Protein AF-A0A8U0SKV9-F1 (afdb_monomer_lite)

Foldseek 3Di:
DDDDDPPQDPLLVVQLVVVLVVVCCVVDPPVNVVPDDDPPPPVVCVVVNVVSVVQSVDPVNVPPDDPSVVSVVVCVVPPDDDQDPVNVPDPDDDDDDDPDDDDDDDPPDPPQLDFPPQDPLLVVLLVLLQVLLVVLVVVLVVLVVVCVVDPRPSVVLSVLSVQLNVLSVVLSVLSHGDDPCSLVSLVVSLVSNLVSLVVCVVVDDPVSSCSSNVSSVSSSVVSVPRDRDDDPPDDDD

Radius of gyration: 28.45 Å; chains: 1; bounding box: 63×34×80 Å

Sequence (237 aa):
MMLCTENYPNVLAFSFLDELQKEFITTYNMMKTNTAVRPYCFIEFDNFIQRTKQRYNNPRSLSTKINLSDMQMEIKLRPPYQISMCELGSANGVTSAFAIDYKGGGKISSAHQRLEPATLSGIVAFILSLLCGALNLIRGFHAIESLLQSDGEDFNYIVAFFLGTAACLYQCYLLVYYTGWRNVKSFLTFGLICLCNMYLYELRNLWQLFFHVTVGAFVTLQIWLRQAQSKAPDYDV

Secondary structure (DSSP, 8-state):
-----TTS-HHHHHHHHHHHHHHHHHHS-HHHHTT--STTTTGGGHHHHHHHHHHHT-GGGTTTT--HHHHHHHHHHSPPP---TTTS--SS---------------------PPPP--HHHHHHHHHHHHHHHHHHHHHHHHHHHHTTSSSTTHHHHHHHHHHHHHHHHHHHHHHS--TTHHHHHHHHHHHHHHHHHHTGGGS-HHHHHHHHHHHHHHHHHHHHS-----PPP---

InterPro domains:
  IPR010908 Longin domain [PF13774] (1-47)
  IPR010908 Longin domain [PS50859] (1-49)
  IPR010908 Longin domain [cd14824] (1-56)
  IPR011012 Longin-like domain superfamily [SSF64356] (1-57)
  IPR043546 Vesicle-trafficking protein Sec22a/c [PTHR46258] (1-208)
  IPR059071 Vesicle-trafficking protein SEC22a/c, C-terminal domain [PF25970] (112-224)

Structure (mmCIF, N/CA/C/O backbone):
data_AF-A0A8U0SKV9-F1
#
_entry.id   AF-A0A8U0SKV9-F1
#
loop_
_atom_site.group_PDB
_atom_site.id
_atom_site.type_symbol
_atom_site.label_atom_id
_atom_site.label_alt_id
_atom_site.label_comp_id
_atom_site.label_asym_id
_atom_site.label_entity_id
_atom_site.label_seq_id
_atom_site.pdbx_PDB_ins_code
_atom_site.Cartn_x
_atom_site.Cartn_y
_atom_site.Cartn_z
_atom_site.occupancy
_atom_site.B_iso_or_equiv
_atom_site.auth_seq_id
_atom_site.auth_comp_id
_atom_site.auth_asym_id
_atom_site.auth_atom_id
_atom_site.pdbx_PDB_model_num
ATOM 1 N N . MET A 1 1 ? -17.018 -2.044 22.158 1.00 84.94 1 MET A N 1
ATOM 2 C CA . MET A 1 1 ? -18.489 -2.184 22.214 1.00 84.94 1 MET A CA 1
ATOM 3 C C . MET A 1 1 ? -18.877 -2.515 23.646 1.00 84.94 1 MET A C 1
ATOM 5 O O . MET A 1 1 ? -18.101 -3.177 24.321 1.00 84.94 1 MET A O 1
ATOM 9 N N . MET A 1 2 ? -20.025 -2.031 24.113 1.00 87.31 2 MET A N 1
ATOM 10 C CA . MET A 1 2 ? -20.585 -2.332 25.434 1.00 87.31 2 MET A CA 1
ATOM 11 C C . MET A 1 2 ? -22.064 -2.672 25.260 1.00 87.31 2 MET A C 1
ATOM 13 O O . MET A 1 2 ? -22.730 -2.069 24.424 1.00 87.31 2 MET A O 1
ATOM 17 N N . LEU A 1 3 ? -22.558 -3.610 26.065 1.00 90.19 3 LEU A N 1
ATOM 18 C CA . LEU A 1 3 ? -23.977 -3.922 26.198 1.00 90.19 3 LEU A CA 1
ATOM 19 C C . LEU A 1 3 ? -24.401 -3.620 27.636 1.00 90.19 3 LEU A C 1
ATOM 21 O O . LEU A 1 3 ? -23.698 -3.980 28.583 1.00 90.19 3 LEU A O 1
ATOM 25 N N . CYS A 1 4 ? -25.524 -2.929 27.797 1.00 89.00 4 CYS A N 1
ATOM 26 C CA . CYS A 1 4 ? -26.068 -2.544 29.095 1.00 89.00 4 CYS A CA 1
ATOM 27 C C . CYS A 1 4 ? -27.601 -2.551 29.053 1.00 89.00 4 CYS A C 1
ATOM 29 O O . CYS A 1 4 ? -28.201 -2.616 27.983 1.00 89.00 4 CYS A O 1
ATOM 31 N N . THR A 1 5 ? -28.229 -2.534 30.227 1.00 89.06 5 THR A N 1
ATOM 32 C CA . THR A 1 5 ? -29.687 -2.418 30.356 1.00 89.06 5 THR A CA 1
ATOM 33 C C . THR A 1 5 ? -30.171 -1.081 29.807 1.00 89.06 5 THR A C 1
ATOM 35 O O . THR A 1 5 ? -29.478 -0.082 29.977 1.00 89.06 5 THR A O 1
ATOM 38 N N . GLU A 1 6 ? -31.391 -1.025 29.274 1.00 84.75 6 GLU A N 1
ATOM 39 C CA . GLU A 1 6 ? -31.976 0.199 28.692 1.00 84.75 6 GLU A CA 1
ATOM 40 C C . GLU A 1 6 ? -31.982 1.404 29.646 1.00 84.75 6 GLU A C 1
ATOM 42 O O . GLU A 1 6 ? -31.819 2.544 29.225 1.00 84.75 6 GLU A O 1
ATOM 47 N N . ASN A 1 7 ? -32.098 1.150 30.952 1.00 86.25 7 ASN A N 1
ATOM 48 C CA . ASN A 1 7 ? -32.117 2.192 31.981 1.00 86.25 7 ASN A CA 1
ATOM 49 C C . ASN A 1 7 ? -30.718 2.702 32.371 1.00 86.25 7 ASN A C 1
ATOM 51 O O . ASN A 1 7 ? -30.596 3.538 33.268 1.00 86.25 7 ASN A O 1
ATOM 55 N N . TYR A 1 8 ? -29.651 2.179 31.762 1.00 86.19 8 TYR A N 1
ATOM 56 C CA . TYR A 1 8 ? -28.296 2.620 32.062 1.00 86.19 8 TYR A CA 1
ATOM 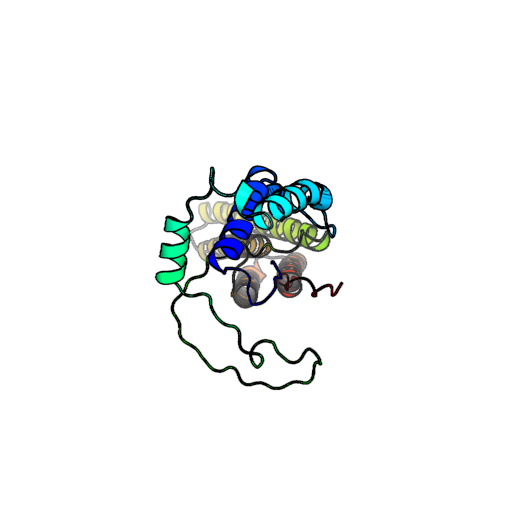57 C C . TYR A 1 8 ? -28.031 3.992 31.418 1.00 86.19 8 TYR A C 1
ATOM 59 O O . TYR A 1 8 ? -28.265 4.158 30.220 1.00 86.19 8 TYR A O 1
ATOM 67 N N . PRO A 1 9 ? -27.536 4.999 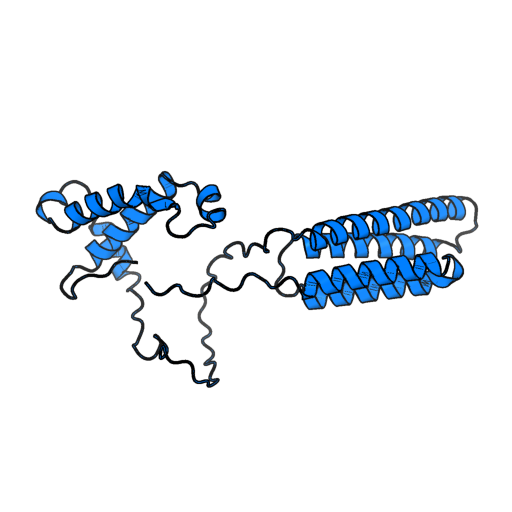32.162 1.00 86.25 9 PRO A N 1
ATOM 68 C CA . PRO A 1 9 ? -27.340 6.332 31.604 1.00 86.25 9 PRO A CA 1
ATOM 69 C C . PRO A 1 9 ? -26.341 6.339 30.438 1.00 86.25 9 PRO A C 1
ATOM 71 O O . PRO A 1 9 ? -25.172 5.996 30.616 1.00 86.25 9 PRO A O 1
ATOM 74 N N . ASN A 1 10 ? -26.767 6.828 29.269 1.00 84.38 10 ASN A N 1
ATOM 75 C CA . ASN A 1 10 ? -25.924 6.912 28.066 1.00 84.38 10 ASN A CA 1
ATOM 76 C C . ASN A 1 10 ? -24.588 7.623 28.324 1.00 84.38 10 ASN A C 1
ATOM 78 O O . ASN A 1 10 ? -23.545 7.169 27.865 1.00 84.38 10 ASN A O 1
ATOM 82 N N . VAL A 1 11 ? -24.600 8.706 29.110 1.00 84.62 11 VAL A N 1
ATOM 83 C CA . VAL A 1 11 ? -23.382 9.461 29.452 1.00 84.62 11 VAL A CA 1
ATOM 84 C C . VAL A 1 11 ? -22.361 8.576 30.173 1.00 84.62 11 VAL A C 1
ATOM 86 O O . VAL A 1 11 ? -21.170 8.657 29.889 1.00 84.62 11 VAL A O 1
ATOM 89 N N . LEU A 1 12 ? -22.816 7.681 31.055 1.00 86.25 12 LEU A N 1
ATOM 90 C CA . LEU A 1 12 ? -21.935 6.741 31.746 1.00 86.25 12 LEU A CA 1
ATOM 91 C C . LEU A 1 12 ? -21.414 5.652 30.807 1.00 86.25 12 LEU A C 1
ATOM 93 O O . LEU A 1 12 ? -20.256 5.265 30.928 1.00 86.25 12 LEU A O 1
ATOM 97 N N . ALA A 1 13 ? -22.226 5.194 29.850 1.00 88.88 13 ALA A N 1
ATOM 98 C CA . ALA A 1 13 ? -21.796 4.212 28.855 1.00 88.88 13 ALA A CA 1
ATOM 99 C C . ALA A 1 13 ? -20.688 4.771 27.953 1.00 88.88 13 ALA A C 1
ATOM 101 O O . ALA A 1 13 ? -19.658 4.125 27.762 1.00 88.88 13 ALA A O 1
ATOM 102 N N . PHE A 1 14 ? -20.859 5.994 27.445 1.00 88.00 14 PHE A N 1
ATOM 103 C CA . PHE A 1 14 ? -19.829 6.657 26.642 1.00 88.00 14 PHE A CA 1
ATOM 104 C C . PHE A 1 14 ? -18.585 6.988 27.468 1.00 88.00 14 PHE A C 1
ATOM 106 O O . PHE A 1 14 ? -17.479 6.732 27.004 1.00 88.00 14 PHE A O 1
ATOM 113 N N . SER A 1 15 ? -18.752 7.434 28.715 1.00 87.31 15 SER A N 1
ATOM 114 C CA . SER A 1 15 ? -17.643 7.660 29.653 1.00 87.31 15 SER A CA 1
ATOM 115 C C . SER A 1 15 ? -16.831 6.408 29.926 1.00 87.31 15 SER A C 1
ATOM 117 O O . SER A 1 15 ? -15.603 6.450 29.918 1.00 87.31 15 SER A O 1
ATOM 119 N N . PHE A 1 16 ? -17.506 5.280 30.124 1.00 90.00 16 PHE A N 1
ATOM 120 C CA . PHE A 1 16 ? -16.849 3.996 30.284 1.00 90.00 16 PHE A CA 1
ATOM 121 C C . PHE A 1 16 ? -16.024 3.635 29.043 1.00 90.00 16 PHE A C 1
ATOM 123 O O . PHE A 1 16 ? -14.859 3.259 29.163 1.00 90.00 16 PHE A O 1
ATOM 130 N N . LEU A 1 17 ? -16.611 3.764 27.849 1.00 91.94 17 LEU A N 1
ATOM 131 C CA . LEU A 1 17 ? -15.937 3.440 26.591 1.00 91.94 17 LEU A CA 1
ATOM 132 C C . LEU A 1 17 ? -14.748 4.365 26.298 1.00 91.94 17 LEU A C 1
ATOM 134 O O . LEU A 1 17 ? -13.725 3.881 25.818 1.00 91.94 17 LEU A O 1
ATOM 138 N N . ASP A 1 18 ? -14.865 5.656 26.601 1.00 89.25 18 ASP A N 1
ATOM 139 C CA . ASP A 1 18 ? -13.788 6.639 26.452 1.00 89.25 18 ASP A CA 1
ATOM 140 C C . ASP A 1 18 ? -12.610 6.329 27.391 1.00 89.25 18 ASP A C 1
ATOM 142 O O . ASP A 1 18 ? -11.459 6.295 26.953 1.00 89.25 18 ASP A O 1
ATOM 146 N N . GLU A 1 19 ? -12.882 5.998 28.658 1.00 90.81 19 GLU A N 1
ATOM 147 C CA . GLU A 1 19 ? -11.839 5.594 29.610 1.00 90.81 19 GLU A CA 1
ATOM 148 C C . GLU A 1 19 ? -11.141 4.299 29.168 1.00 90.81 19 GLU A C 1
ATOM 150 O O . GLU A 1 19 ? -9.910 4.222 29.188 1.00 90.81 19 GLU A O 1
ATOM 155 N N . LEU A 1 20 ? -11.903 3.301 28.697 1.00 92.62 20 LEU A N 1
ATOM 156 C CA . LEU A 1 20 ? -11.326 2.084 28.121 1.00 92.62 20 LEU A CA 1
ATOM 157 C C . LEU A 1 20 ? -10.460 2.381 26.896 1.00 92.62 20 LEU A C 1
ATOM 159 O O . LEU A 1 20 ? -9.375 1.819 26.773 1.00 92.62 20 LEU A O 1
ATOM 163 N N . GLN A 1 21 ? -10.925 3.237 25.985 1.00 91.00 21 GLN A N 1
ATOM 164 C CA . GLN A 1 21 ? -10.190 3.574 24.769 1.00 91.00 21 GLN A CA 1
ATOM 165 C C . GLN A 1 21 ? -8.864 4.263 25.098 1.00 91.00 21 GLN A C 1
ATOM 167 O O . GLN A 1 21 ? -7.827 3.870 24.559 1.00 91.00 21 GLN A O 1
ATOM 172 N N . LYS A 1 22 ? -8.891 5.266 25.981 1.00 90.38 22 LYS A N 1
ATOM 173 C CA . LYS A 1 22 ? -7.696 6.006 26.402 1.00 90.38 22 LYS A CA 1
ATOM 174 C C . LYS A 1 22 ? -6.664 5.071 27.016 1.00 90.38 22 LYS A C 1
ATOM 176 O O . LYS A 1 22 ? -5.531 5.037 26.542 1.00 90.38 22 LYS A O 1
ATOM 181 N N . GLU A 1 23 ? -7.066 4.251 27.986 1.00 91.69 23 GLU A N 1
ATOM 182 C CA . GLU A 1 23 ? -6.139 3.319 28.633 1.00 91.69 23 GLU A CA 1
ATOM 183 C C . GLU A 1 23 ? -5.611 2.266 27.656 1.00 91.69 23 GLU A C 1
ATOM 185 O O . GLU A 1 23 ? -4.429 1.921 27.689 1.00 91.69 23 GLU A O 1
ATOM 190 N N . PHE A 1 24 ? -6.459 1.772 26.751 1.00 92.69 24 PHE A N 1
ATOM 191 C CA . PHE A 1 24 ? -6.047 0.792 25.754 1.00 92.69 24 PHE A CA 1
ATOM 192 C C . PHE A 1 24 ? -4.972 1.360 24.822 1.00 92.69 24 PHE A C 1
ATOM 194 O O . PHE A 1 24 ? -3.972 0.691 24.578 1.00 92.69 24 PHE A O 1
ATOM 201 N N . ILE A 1 25 ? -5.137 2.596 24.338 1.00 90.00 25 ILE A N 1
ATOM 202 C CA . ILE A 1 25 ? -4.151 3.272 23.477 1.00 90.00 25 ILE A CA 1
ATOM 203 C C . ILE A 1 25 ? -2.859 3.576 24.249 1.00 90.00 25 ILE A C 1
ATOM 205 O O . ILE A 1 25 ? -1.765 3.430 23.702 1.00 90.00 25 ILE A O 1
ATOM 209 N N . THR A 1 26 ? -2.969 3.981 25.516 1.00 89.31 26 THR A N 1
ATOM 210 C CA . THR A 1 26 ? -1.808 4.249 26.375 1.00 89.31 26 THR A CA 1
ATOM 211 C C . THR A 1 26 ? -1.021 2.974 26.679 1.00 89.31 26 THR A C 1
ATOM 213 O O . THR A 1 26 ? 0.208 2.985 26.630 1.00 89.31 26 THR A O 1
ATOM 216 N N . THR A 1 27 ? -1.709 1.865 26.947 1.00 88.88 27 THR A N 1
ATOM 217 C CA . THR A 1 27 ? -1.087 0.572 27.274 1.00 88.88 27 THR A CA 1
ATOM 218 C C . THR A 1 27 ? -0.531 -0.119 26.028 1.00 88.88 27 THR A C 1
ATOM 220 O O . THR A 1 27 ? 0.581 -0.655 26.035 1.00 88.88 27 THR A O 1
ATOM 223 N N . TYR A 1 28 ? -1.288 -0.098 24.930 1.00 87.38 28 TYR A N 1
ATOM 224 C CA . TYR A 1 28 ? -0.945 -0.752 23.675 1.00 87.38 28 TYR A CA 1
ATOM 225 C C . TYR A 1 28 ? -0.725 0.297 22.586 1.00 87.38 28 TYR A C 1
ATOM 227 O O . TYR A 1 28 ? -1.661 0.837 22.002 1.00 87.38 28 TYR A O 1
ATOM 235 N N . ASN A 1 29 ? 0.548 0.553 22.274 1.00 80.44 29 ASN A N 1
ATOM 236 C CA . ASN A 1 29 ? 0.932 1.407 21.152 1.00 80.44 29 ASN A CA 1
ATOM 237 C C . ASN A 1 29 ? 0.238 0.939 19.858 1.00 80.44 29 ASN A C 1
ATOM 239 O O . ASN A 1 29 ? 0.236 -0.259 19.562 1.00 80.44 29 ASN A O 1
ATOM 243 N N . MET A 1 30 ? -0.256 1.885 19.052 1.00 76.31 30 MET A N 1
ATOM 244 C CA . MET A 1 30 ? -0.884 1.629 17.750 1.00 76.31 30 MET A CA 1
ATOM 245 C C . MET A 1 30 ? -0.100 0.659 16.855 1.00 76.31 30 MET A C 1
ATOM 247 O O . MET A 1 30 ? -0.706 -0.112 16.113 1.00 76.31 30 MET A O 1
ATOM 251 N N . MET A 1 31 ? 1.237 0.654 16.913 1.00 70.38 31 MET A N 1
ATOM 252 C CA . MET A 1 31 ? 2.036 -0.310 16.149 1.00 70.38 31 MET A CA 1
ATOM 253 C C . MET A 1 31 ? 1.775 -1.761 16.567 1.00 70.38 31 MET A C 1
ATOM 255 O O . MET A 1 31 ? 1.620 -2.606 15.691 1.00 70.38 31 MET A O 1
ATOM 259 N N . LYS A 1 32 ? 1.662 -2.050 17.872 1.00 75.81 32 LYS A N 1
ATOM 260 C CA . LYS A 1 32 ? 1.374 -3.404 18.374 1.00 75.81 32 LYS A CA 1
ATOM 261 C C . LYS A 1 32 ? -0.039 -3.848 18.000 1.00 75.81 32 LYS A C 1
ATOM 263 O O . LYS A 1 32 ? -0.231 -4.995 17.600 1.00 75.81 32 LYS A O 1
ATOM 268 N N . THR A 1 33 ? -1.006 -2.934 18.072 1.00 80.06 33 THR A N 1
ATOM 269 C CA . THR A 1 33 ? -2.403 -3.186 17.690 1.00 80.06 33 THR A CA 1
ATOM 270 C C . THR A 1 33 ? -2.526 -3.532 16.207 1.00 80.06 33 THR A C 1
ATOM 272 O O . THR A 1 33 ? -3.217 -4.480 15.853 1.00 80.06 33 THR A O 1
ATOM 275 N N . ASN A 1 34 ? -1.777 -2.839 15.343 1.00 78.88 34 ASN A N 1
ATOM 276 C CA . ASN A 1 34 ? -1.772 -3.060 13.891 1.00 78.88 34 ASN A CA 1
ATOM 277 C C . ASN A 1 34 ? -1.016 -4.322 13.434 1.00 78.88 34 ASN A C 1
ATOM 279 O O . ASN A 1 34 ? -1.040 -4.649 12.245 1.00 78.88 34 ASN A O 1
ATOM 283 N N . THR A 1 35 ? -0.301 -4.999 14.333 1.00 78.75 35 THR A N 1
ATOM 284 C CA . THR A 1 35 ? 0.432 -6.246 14.050 1.00 78.75 35 THR A CA 1
ATOM 285 C C . THR A 1 35 ? -0.196 -7.475 14.703 1.00 78.75 35 THR A C 1
ATOM 287 O O . THR A 1 35 ? 0.341 -8.571 14.566 1.00 78.75 35 THR A O 1
ATOM 290 N N . ALA A 1 36 ? -1.303 -7.320 15.433 1.00 79.00 36 ALA A N 1
ATOM 291 C CA . ALA A 1 36 ? -1.972 -8.432 16.094 1.00 79.00 36 ALA A CA 1
ATOM 292 C C . ALA A 1 36 ? -2.685 -9.328 15.068 1.00 79.00 36 ALA A C 1
ATOM 294 O O . ALA A 1 36 ? -3.551 -8.871 14.330 1.00 79.00 36 ALA A O 1
ATOM 295 N N . VAL A 1 37 ? -2.318 -10.611 15.040 1.00 81.06 37 VAL A N 1
ATOM 296 C CA . VAL A 1 37 ? -2.901 -11.620 14.130 1.00 81.06 37 VAL A CA 1
ATOM 297 C C . VAL A 1 37 ? -3.750 -12.646 14.891 1.00 81.06 37 VAL A C 1
ATOM 299 O O . VAL A 1 37 ? -4.633 -13.280 14.324 1.00 81.06 37 VAL A O 1
ATOM 302 N N . ARG A 1 38 ? -3.502 -12.814 16.196 1.00 83.88 38 ARG A N 1
ATOM 303 C CA . ARG A 1 38 ? -4.187 -13.804 17.034 1.00 83.88 38 ARG A CA 1
ATOM 304 C C . ARG A 1 38 ? -5.480 -13.226 17.636 1.00 83.88 38 ARG A C 1
ATOM 306 O O . ARG A 1 38 ? -5.436 -12.107 18.156 1.00 83.88 38 ARG A O 1
ATOM 313 N N . PRO A 1 39 ? -6.590 -13.989 17.674 1.00 86.12 39 PRO A N 1
ATOM 314 C CA . PRO A 1 39 ? -7.767 -13.624 18.463 1.00 86.12 39 PRO A CA 1
ATOM 315 C C . PRO A 1 39 ? -7.404 -13.372 19.933 1.00 86.12 39 PRO A C 1
ATOM 317 O O . PRO A 1 39 ? -6.590 -14.097 20.505 1.00 86.12 39 PRO A O 1
ATOM 320 N N . TYR A 1 40 ? -7.994 -12.336 20.536 1.00 87.56 40 TYR A N 1
ATOM 321 C CA . TYR A 1 40 ? -7.749 -11.930 21.930 1.00 87.56 40 TYR A CA 1
ATOM 322 C C . TYR A 1 40 ? -6.267 -11.705 22.283 1.00 87.56 40 TYR A C 1
ATOM 324 O O . TYR A 1 40 ? -5.836 -11.959 23.406 1.00 87.56 40 TYR A O 1
ATOM 332 N N . CYS A 1 41 ? -5.475 -11.171 21.344 1.00 88.81 41 CYS A N 1
ATOM 333 C CA . CYS A 1 41 ? -4.053 -10.860 21.559 1.00 88.81 41 CYS A CA 1
ATOM 334 C C . CYS A 1 41 ? -3.783 -9.933 22.768 1.00 88.81 41 CYS A C 1
ATOM 336 O O . CYS A 1 41 ? -2.660 -9.891 23.263 1.00 88.81 41 CYS A O 1
ATOM 338 N N . PHE A 1 42 ? -4.800 -9.203 23.239 1.00 91.88 42 PHE A N 1
ATOM 339 C CA . PHE A 1 42 ? -4.729 -8.241 24.345 1.00 91.88 42 PHE A CA 1
ATOM 340 C C . PHE A 1 42 ? -5.593 -8.657 25.545 1.00 91.88 42 PHE A C 1
ATOM 342 O O . PHE A 1 42 ? -6.140 -7.806 26.239 1.00 91.88 42 PHE A O 1
ATOM 349 N N . ILE A 1 43 ? -5.746 -9.963 25.786 1.00 91.19 43 ILE A N 1
ATOM 350 C CA . ILE A 1 43 ? -6.583 -10.493 26.876 1.00 91.19 43 ILE A CA 1
ATOM 351 C C . ILE A 1 43 ? -6.172 -9.989 28.268 1.00 91.19 43 ILE A C 1
ATOM 353 O O . ILE A 1 43 ? -7.009 -9.875 29.154 1.00 91.19 43 ILE A O 1
ATOM 357 N N . GLU A 1 44 ? -4.908 -9.610 28.462 1.00 90.69 44 GLU A N 1
ATOM 358 C CA . GLU A 1 44 ? -4.425 -9.036 29.726 1.00 90.69 44 GLU A CA 1
ATOM 359 C C . GLU A 1 44 ? -5.164 -7.745 30.117 1.00 90.69 44 GLU A C 1
ATOM 361 O O . GLU A 1 44 ? -5.327 -7.463 31.309 1.00 90.69 44 GLU A O 1
ATOM 366 N N . PHE A 1 45 ? -5.678 -7.007 29.124 1.00 94.81 45 PHE A N 1
ATOM 367 C CA . PHE A 1 45 ? -6.481 -5.803 29.327 1.00 94.81 45 PHE A CA 1
ATOM 368 C C . PHE A 1 45 ? -7.820 -6.078 30.023 1.00 94.81 45 PHE A C 1
ATOM 370 O O . PHE A 1 45 ? -8.420 -5.158 30.580 1.00 94.81 45 PHE A O 1
ATOM 377 N N . ASP A 1 46 ? -8.281 -7.331 30.054 1.00 93.25 46 ASP A N 1
ATOM 378 C CA . ASP A 1 46 ? -9.531 -7.712 30.715 1.00 93.25 46 ASP A CA 1
ATOM 379 C C . ASP A 1 46 ? -9.544 -7.320 32.202 1.00 93.25 46 ASP A C 1
ATOM 381 O O . ASP A 1 46 ? -10.553 -6.841 32.717 1.00 93.25 46 ASP A O 1
ATOM 385 N N . ASN A 1 47 ? -8.391 -7.371 32.879 1.00 93.62 47 ASN A N 1
ATOM 386 C CA . ASN A 1 47 ? -8.264 -6.901 34.262 1.00 93.62 47 ASN A CA 1
ATOM 387 C C . ASN A 1 47 ? -8.642 -5.421 34.417 1.00 93.62 47 ASN A C 1
ATOM 389 O O . ASN A 1 47 ? -9.289 -5.039 35.397 1.00 93.62 47 ASN A O 1
ATOM 393 N N . PHE A 1 48 ? -8.242 -4.578 33.461 1.00 93.88 48 PHE A N 1
ATOM 394 C CA . PHE A 1 48 ? -8.617 -3.168 33.456 1.00 93.88 48 PHE A CA 1
ATOM 395 C C . PHE A 1 48 ? -10.106 -3.007 33.151 1.00 93.88 48 PHE A C 1
ATOM 397 O O . PHE A 1 48 ? -10.798 -2.302 33.886 1.00 93.88 48 PHE A O 1
ATOM 404 N N . ILE A 1 49 ? -10.624 -3.723 32.144 1.00 94.00 49 ILE A N 1
ATOM 405 C CA . ILE A 1 49 ? -12.053 -3.710 31.795 1.00 94.00 49 ILE A CA 1
ATOM 406 C C . ILE A 1 49 ? -12.909 -4.044 33.018 1.00 94.00 49 ILE A C 1
ATOM 408 O O . ILE A 1 49 ? -13.848 -3.311 33.327 1.00 94.00 49 ILE A O 1
ATOM 412 N N . GLN A 1 50 ? -12.581 -5.112 33.746 1.00 93.19 50 GLN A N 1
ATOM 413 C CA . GLN A 1 50 ? -13.337 -5.544 34.920 1.00 93.19 50 GLN A CA 1
ATOM 414 C C . GLN A 1 50 ? -13.293 -4.514 36.057 1.00 93.19 50 GLN A C 1
ATOM 416 O O . GLN A 1 50 ? -14.338 -4.188 36.628 1.00 93.19 50 GLN A O 1
ATOM 421 N N . ARG A 1 51 ? -12.115 -3.955 36.365 1.00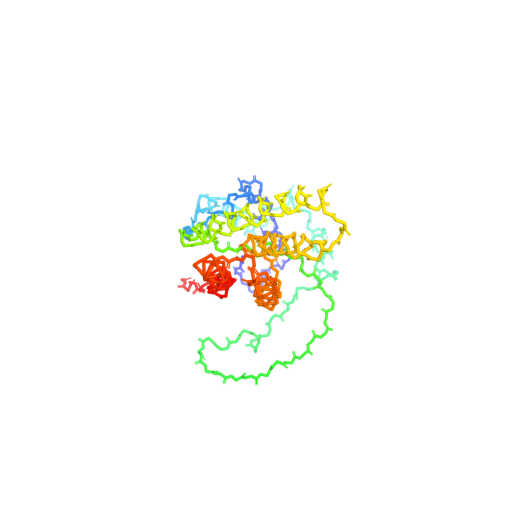 91.12 51 ARG A N 1
ATOM 422 C CA . ARG A 1 51 ? -11.961 -2.913 37.399 1.00 91.12 51 ARG A CA 1
ATOM 423 C C . ARG A 1 51 ? -12.748 -1.652 37.053 1.00 91.12 51 ARG A C 1
ATOM 425 O O . ARG A 1 51 ? -13.446 -1.102 37.905 1.00 91.12 51 ARG A O 1
ATOM 432 N N . THR A 1 52 ? -12.673 -1.214 35.801 1.00 91.31 52 THR A N 1
ATOM 433 C CA . THR A 1 52 ? -13.402 -0.041 35.317 1.00 91.31 52 THR A CA 1
ATOM 434 C C . THR A 1 52 ? -14.905 -0.323 35.311 1.00 91.31 52 THR A C 1
ATOM 436 O O . THR A 1 52 ? -15.674 0.471 35.843 1.00 91.31 52 THR A O 1
ATOM 439 N N . LYS A 1 53 ? -15.349 -1.506 34.871 1.00 91.31 53 LYS A N 1
ATOM 440 C CA . LYS A 1 53 ? -16.765 -1.915 34.912 1.00 91.31 53 LYS A CA 1
ATOM 441 C C . LYS A 1 53 ? -17.333 -1.874 36.332 1.00 91.31 53 LYS A C 1
ATOM 443 O O . LYS A 1 53 ? -18.417 -1.337 36.543 1.00 91.31 53 LYS A O 1
ATOM 448 N N . GLN A 1 54 ? -16.601 -2.394 37.320 1.00 89.44 54 GLN A N 1
ATOM 449 C CA . GLN A 1 54 ? -17.021 -2.343 38.726 1.00 89.44 54 GLN A CA 1
ATOM 450 C C . GLN A 1 54 ? -17.163 -0.909 39.239 1.00 89.44 54 GLN A C 1
ATOM 452 O O . GLN A 1 54 ? -18.089 -0.628 39.999 1.00 89.44 54 GLN A O 1
ATOM 457 N N . ARG A 1 55 ? -16.283 0.003 38.808 1.00 88.50 55 ARG A N 1
ATOM 458 C CA . ARG A 1 55 ? -16.399 1.426 39.132 1.00 88.50 55 ARG A CA 1
ATOM 459 C C . ARG A 1 55 ? -17.698 1.986 38.556 1.00 88.50 55 ARG A C 1
ATOM 461 O O . ARG A 1 55 ? -18.525 2.455 39.324 1.00 88.50 55 ARG A O 1
ATOM 468 N N . TYR A 1 56 ? -17.914 1.850 37.246 1.00 87.75 56 TYR A N 1
ATOM 469 C CA . TYR A 1 56 ? -19.071 2.394 36.512 1.00 87.75 56 TYR A CA 1
ATOM 470 C C . TYR A 1 56 ? -20.428 1.794 36.893 1.00 87.75 56 TYR A C 1
ATOM 472 O O . TYR A 1 56 ? -21.456 2.440 36.688 1.00 87.75 56 TYR A O 1
ATOM 480 N N . ASN A 1 57 ? -20.440 0.609 37.501 1.00 86.88 57 ASN A N 1
ATOM 481 C CA . ASN A 1 57 ? -21.644 0.015 38.080 1.00 86.88 57 ASN A CA 1
ATOM 482 C C . ASN A 1 57 ? -21.959 0.523 39.497 1.00 86.88 57 ASN A C 1
ATOM 484 O O . ASN A 1 57 ? -23.063 0.295 39.984 1.00 86.88 57 ASN A O 1
ATOM 488 N N . ASN A 1 58 ? -21.022 1.204 40.165 1.00 82.44 58 ASN A N 1
ATOM 489 C CA . ASN A 1 58 ? -21.170 1.696 41.533 1.00 82.44 58 ASN A CA 1
ATOM 490 C C . ASN A 1 58 ? -21.147 3.238 41.568 1.00 82.44 58 ASN A C 1
ATOM 492 O O . ASN A 1 58 ? -20.075 3.832 41.717 1.00 82.44 58 ASN A O 1
ATOM 496 N N . PRO A 1 59 ? -22.316 3.915 41.530 1.00 62.12 59 PRO A N 1
ATOM 497 C CA . PRO A 1 59 ? -22.410 5.379 41.459 1.00 62.12 59 PRO A CA 1
ATOM 498 C C . PRO A 1 59 ? -21.665 6.112 42.585 1.00 62.12 59 PRO A C 1
ATOM 500 O O . PRO A 1 59 ? -21.137 7.202 42.379 1.00 62.12 59 PRO A O 1
ATOM 503 N N . ARG A 1 60 ? -21.555 5.493 43.771 1.00 66.19 60 ARG A N 1
ATOM 504 C CA . ARG A 1 60 ? -20.820 6.052 44.921 1.00 66.19 60 ARG A CA 1
ATOM 505 C C . ARG A 1 60 ? -19.310 6.175 44.684 1.00 66.19 60 ARG A C 1
ATOM 507 O O . ARG A 1 60 ? -18.678 7.018 45.303 1.00 66.19 60 ARG A O 1
ATOM 514 N N . SER A 1 61 ? -18.737 5.368 43.790 1.00 61.09 61 SER A N 1
ATOM 515 C CA . SER A 1 61 ? -17.304 5.384 43.468 1.00 61.09 61 SER A CA 1
ATOM 516 C C . SER A 1 61 ? -16.946 6.355 42.334 1.00 61.09 61 SER A C 1
ATOM 518 O O . SER A 1 61 ? -15.760 6.571 42.085 1.00 61.09 61 SER A O 1
ATOM 520 N N . LEU A 1 62 ? -17.937 6.909 41.621 1.00 60.41 62 LEU A N 1
ATOM 521 C CA . LEU A 1 62 ? -17.724 7.747 40.431 1.00 60.41 62 LEU A CA 1
ATOM 522 C C . LEU A 1 62 ? -17.522 9.231 40.740 1.00 60.41 62 LEU A C 1
ATOM 524 O O . LEU A 1 62 ? -16.942 9.950 39.927 1.00 60.41 62 LEU A O 1
ATOM 528 N N . SER A 1 63 ? -17.987 9.682 41.907 1.00 54.28 63 SER A N 1
ATOM 529 C CA . SER A 1 63 ? -18.145 11.104 42.236 1.00 54.28 63 SER A CA 1
ATOM 530 C C . SER A 1 63 ? -16.841 11.914 42.280 1.00 54.28 63 SER A C 1
ATOM 532 O O . SER A 1 63 ? -16.900 13.130 42.428 1.00 54.28 63 SER A O 1
ATOM 534 N N . THR A 1 64 ? -15.670 11.281 42.183 1.00 53.69 64 THR A N 1
ATOM 535 C CA . THR A 1 64 ? -14.377 11.941 42.430 1.00 53.69 64 THR A CA 1
ATOM 536 C C . THR A 1 64 ? -13.517 12.128 41.173 1.00 53.69 64 THR A C 1
ATOM 538 O O . THR A 1 64 ? -12.487 12.788 41.268 1.00 53.69 64 THR A O 1
ATOM 541 N N . LYS A 1 65 ? -13.869 11.559 40.003 1.00 55.84 65 LYS A N 1
ATOM 542 C CA . LYS A 1 65 ? -12.930 11.528 38.853 1.00 55.84 65 LYS A CA 1
ATOM 543 C C . LYS A 1 65 ? -13.491 11.733 37.440 1.00 55.84 65 LYS A C 1
ATOM 545 O O . LYS A 1 65 ? -12.685 11.804 36.518 1.00 55.84 65 LYS A O 1
ATOM 550 N N . ILE A 1 66 ? -14.804 11.829 37.230 1.00 63.62 66 ILE A N 1
ATOM 551 C CA . ILE A 1 66 ? -15.362 11.883 35.865 1.00 63.62 66 ILE A CA 1
ATOM 552 C C . ILE A 1 66 ? -15.910 13.273 35.564 1.00 63.62 66 ILE A C 1
ATOM 554 O O . ILE A 1 66 ? -16.783 13.775 36.270 1.00 63.62 66 ILE A O 1
ATOM 558 N N . ASN A 1 67 ? -15.413 13.869 34.481 1.00 65.06 67 ASN A N 1
ATOM 559 C CA . ASN A 1 67 ? -15.885 15.141 33.941 1.00 65.06 67 ASN A CA 1
ATOM 560 C C . ASN A 1 67 ? -17.194 14.913 33.160 1.00 65.06 67 ASN A C 1
ATOM 562 O O . ASN A 1 67 ? -17.245 14.942 31.932 1.00 65.06 67 ASN A O 1
ATOM 566 N N . LEU A 1 68 ? -18.251 14.557 33.895 1.00 69.44 68 LEU A N 1
ATOM 567 C CA . LEU A 1 68 ? -19.536 14.122 33.338 1.00 69.44 68 LEU A CA 1
ATOM 568 C C . LEU A 1 68 ? -20.218 15.236 32.524 1.00 69.44 68 LEU A C 1
ATOM 570 O O . LEU A 1 68 ? -20.950 14.953 31.578 1.00 69.44 68 LEU A O 1
ATOM 574 N N . SER A 1 69 ? -19.937 16.495 32.869 1.00 68.88 69 SER A N 1
ATOM 575 C CA . SER A 1 69 ? -20.421 17.695 32.186 1.00 68.88 69 SER A CA 1
ATOM 576 C C . SER A 1 69 ? -19.962 17.780 30.734 1.00 68.88 69 SER A C 1
ATOM 578 O O . SER A 1 69 ? -20.778 18.075 29.861 1.00 68.88 69 SER A O 1
ATOM 580 N N . ASP A 1 70 ? -18.693 17.474 30.465 1.00 73.19 70 ASP A N 1
ATOM 581 C CA . ASP A 1 70 ? -18.117 17.592 29.122 1.00 73.19 70 ASP A CA 1
ATOM 582 C C . ASP A 1 70 ? -18.729 16.547 28.182 1.00 73.19 70 ASP A C 1
ATOM 584 O O . ASP A 1 70 ? -19.170 16.868 27.078 1.00 73.19 70 ASP A O 1
ATOM 588 N N . MET A 1 71 ? -18.870 15.307 28.657 1.00 76.31 71 MET A N 1
ATOM 589 C CA . MET A 1 71 ? -19.517 14.247 27.878 1.00 76.31 71 MET A CA 1
ATOM 590 C C . MET A 1 71 ? -21.013 14.460 27.695 1.00 76.31 71 MET A C 1
ATOM 592 O O . MET A 1 71 ? -21.556 14.170 26.630 1.00 76.31 71 MET A O 1
ATOM 596 N N . GLN A 1 72 ? -21.698 14.992 28.706 1.00 73.75 72 GLN A N 1
ATOM 597 C CA . GLN A 1 72 ? -23.100 15.362 28.564 1.00 73.75 72 GLN A CA 1
ATOM 598 C C . GLN A 1 72 ? -23.279 16.465 27.510 1.00 73.75 72 GLN A C 1
ATOM 600 O O . GLN A 1 72 ? -24.245 16.431 26.744 1.00 73.75 72 GLN A O 1
ATOM 605 N N . MET A 1 73 ? -22.348 17.420 27.439 1.00 74.69 73 MET A N 1
ATOM 606 C CA . MET A 1 73 ? -22.337 18.451 26.405 1.00 74.69 73 MET A CA 1
ATOM 607 C C . MET A 1 73 ? -22.078 17.851 25.020 1.00 74.69 73 MET A C 1
ATOM 609 O O . MET A 1 73 ? -22.812 18.164 24.085 1.00 74.69 73 MET A O 1
ATOM 613 N N . GLU A 1 74 ? -21.100 16.954 24.884 1.00 72.88 74 GLU A N 1
ATOM 614 C CA . GLU A 1 74 ? -20.780 16.303 23.610 1.00 72.88 74 GLU A CA 1
ATOM 615 C C . GLU A 1 74 ? -21.958 15.486 23.066 1.00 72.88 74 GLU A C 1
ATOM 617 O O . GLU A 1 74 ? -22.341 15.663 21.910 1.00 72.88 74 GLU A O 1
ATOM 622 N N . ILE A 1 75 ? -22.600 14.672 23.909 1.00 78.06 75 ILE A N 1
ATOM 623 C CA . ILE A 1 75 ? -23.781 13.877 23.532 1.00 78.06 75 ILE A CA 1
ATOM 624 C C . ILE A 1 75 ? -24.947 14.782 23.117 1.00 78.06 75 ILE A C 1
ATOM 626 O O . ILE A 1 75 ? -25.702 14.450 22.204 1.00 78.06 75 ILE A O 1
ATOM 630 N N . LYS A 1 76 ? -25.105 15.943 23.764 1.00 75.00 76 LYS A N 1
ATOM 631 C CA . LYS A 1 76 ? -26.144 16.913 23.398 1.00 75.00 76 LYS A CA 1
ATOM 632 C C . LYS A 1 76 ? -25.850 17.595 22.060 1.00 75.00 76 LYS A C 1
ATOM 634 O O . LYS A 1 76 ? -26.778 17.872 21.306 1.00 75.00 76 LYS A O 1
ATOM 639 N N . LEU A 1 77 ? -24.579 17.876 21.773 1.00 76.56 77 LEU A N 1
ATOM 640 C CA . LEU A 1 77 ? -24.139 18.476 20.510 1.00 76.56 77 LEU A CA 1
ATOM 641 C C . LEU A 1 77 ? -24.160 17.472 19.350 1.00 76.56 77 LEU A C 1
ATOM 643 O O . LEU A 1 77 ? -24.374 17.866 18.204 1.00 76.56 77 LEU A O 1
ATOM 647 N N . ARG A 1 78 ? -23.927 16.188 19.635 1.00 73.19 78 ARG A N 1
ATOM 648 C CA . ARG A 1 78 ? -23.906 15.091 18.664 1.00 73.19 78 ARG A CA 1
ATOM 649 C C . ARG A 1 78 ? -24.654 13.885 19.238 1.00 73.19 78 ARG A C 1
ATOM 651 O O . ARG A 1 78 ? -24.028 13.039 19.879 1.00 73.19 78 ARG A O 1
ATOM 658 N N . PRO A 1 79 ? -25.979 13.793 19.025 1.00 74.88 79 PRO A N 1
ATOM 659 C CA . PRO A 1 79 ? -26.745 12.664 19.526 1.00 74.88 79 PRO A CA 1
ATOM 660 C C . PRO A 1 79 ? -26.220 11.351 18.920 1.00 74.88 79 PRO A C 1
ATOM 662 O O . PRO A 1 79 ? -25.841 11.333 17.744 1.00 74.88 79 PRO A O 1
ATOM 665 N N . PRO A 1 80 ? -26.195 10.251 19.694 1.00 73.12 80 PRO A N 1
ATOM 666 C CA . PRO A 1 80 ? -25.783 8.950 19.190 1.00 73.12 80 PRO A CA 1
ATOM 667 C C . PRO A 1 80 ? -26.635 8.532 17.995 1.00 73.12 80 PRO A C 1
ATOM 669 O O . PRO A 1 80 ? -27.861 8.651 18.028 1.00 73.12 80 PRO A O 1
ATOM 672 N N . TYR A 1 81 ? -25.983 8.015 16.955 1.00 78.00 81 TYR A N 1
ATOM 673 C CA . TYR A 1 81 ? -26.683 7.439 15.814 1.00 78.00 81 TYR A CA 1
ATOM 674 C C . TYR A 1 81 ? -27.465 6.202 16.265 1.00 78.00 81 TYR A C 1
ATOM 676 O O . TYR A 1 81 ? -26.881 5.248 16.785 1.00 78.00 81 TYR A O 1
ATOM 684 N N . GLN A 1 82 ? -28.784 6.230 16.089 1.00 77.69 82 GLN A N 1
ATOM 685 C CA . GLN A 1 82 ? -29.646 5.091 16.372 1.00 77.69 82 GLN A CA 1
ATOM 686 C C . GLN A 1 82 ? -29.717 4.219 15.126 1.00 77.69 82 GLN A C 1
ATOM 688 O O . GLN A 1 82 ? -30.281 4.628 14.116 1.00 77.69 82 GLN A O 1
ATOM 693 N N . ILE A 1 83 ? -29.132 3.026 15.204 1.00 71.19 83 ILE A N 1
ATOM 694 C CA . ILE A 1 83 ? -29.202 2.049 14.119 1.00 71.19 83 ILE A CA 1
ATOM 695 C C . ILE A 1 83 ? -30.579 1.391 14.177 1.00 71.19 83 ILE A C 1
ATOM 697 O O . ILE A 1 83 ? -30.962 0.826 15.204 1.00 71.19 83 ILE A O 1
ATOM 701 N N . SER A 1 84 ? -31.334 1.477 13.086 1.00 72.88 84 SER A N 1
ATOM 702 C CA . SER A 1 84 ? -32.636 0.815 12.993 1.00 72.88 84 SER A CA 1
ATOM 703 C C . SER A 1 84 ? -32.473 -0.702 12.819 1.00 72.88 84 SER A C 1
ATOM 705 O O . SER A 1 84 ? -31.504 -1.171 12.224 1.00 72.88 84 SER A O 1
ATOM 707 N N . MET A 1 85 ? -33.452 -1.498 13.267 1.00 62.78 85 MET A N 1
ATOM 708 C CA . MET A 1 85 ? -33.464 -2.957 13.026 1.00 62.78 85 MET A CA 1
ATOM 709 C C . MET A 1 85 ? -33.430 -3.323 11.530 1.00 62.78 85 MET A C 1
ATOM 711 O O . MET A 1 85 ? -33.078 -4.442 11.185 1.00 62.78 85 MET A O 1
ATOM 715 N N . CYS A 1 86 ? -33.787 -2.393 10.638 1.00 59.50 86 CYS A N 1
ATOM 716 C CA . CYS A 1 86 ? -33.703 -2.589 9.192 1.00 59.50 86 CYS A CA 1
ATOM 717 C C . CYS A 1 86 ? -32.273 -2.392 8.643 1.00 59.50 86 CYS A C 1
ATOM 719 O O . CYS A 1 86 ? -31.950 -2.939 7.591 1.00 59.50 86 CYS A O 1
ATOM 721 N N . GLU A 1 87 ? -31.420 -1.629 9.338 1.00 58.84 87 GLU A N 1
ATOM 722 C CA . GLU A 1 87 ? -29.995 -1.445 9.007 1.00 58.84 87 GLU A CA 1
ATOM 723 C C . GLU A 1 87 ? -29.101 -2.542 9.585 1.00 58.84 87 GLU A C 1
ATOM 725 O O . GLU A 1 87 ? -28.065 -2.861 8.999 1.00 58.84 87 GLU A O 1
ATOM 730 N N . LEU A 1 88 ? -29.497 -3.141 10.713 1.00 59.72 88 LEU A N 1
ATOM 731 C CA . LEU A 1 88 ? -28.934 -4.405 11.188 1.00 59.72 88 LEU A CA 1
ATOM 732 C C . LEU A 1 88 ? -29.444 -5.519 10.261 1.00 59.72 88 LEU A C 1
ATOM 734 O O . LEU A 1 88 ? -30.411 -6.211 10.564 1.00 59.72 88 LEU A O 1
ATOM 738 N N . GLY A 1 89 ? -28.854 -5.613 9.068 1.00 48.03 89 GLY A N 1
ATOM 739 C CA . GLY A 1 89 ? -29.270 -6.545 8.025 1.00 48.03 89 GLY A CA 1
ATOM 740 C C . GLY A 1 89 ? -29.529 -7.954 8.564 1.00 48.03 89 GLY A C 1
ATOM 741 O O . GLY A 1 89 ? -28.808 -8.450 9.429 1.00 48.03 89 GLY A O 1
ATOM 742 N N . SER A 1 90 ? -30.585 -8.584 8.043 1.00 46.59 90 SER A N 1
ATOM 743 C CA . SER A 1 90 ? -30.962 -9.962 8.352 1.00 46.59 90 SER A CA 1
ATOM 744 C C . SER A 1 90 ? -29.732 -10.870 8.262 1.00 46.59 90 SER A C 1
ATOM 746 O O . SER A 1 90 ? -29.142 -11.008 7.192 1.00 46.59 90 SER A O 1
ATOM 748 N N . ALA A 1 91 ? -29.346 -11.487 9.379 1.00 48.31 91 ALA A N 1
ATOM 749 C CA . ALA A 1 91 ? -28.174 -12.360 9.491 1.00 48.31 91 ALA A CA 1
ATOM 750 C C . ALA A 1 91 ? -28.247 -13.636 8.622 1.00 48.31 91 ALA A C 1
ATOM 752 O O . ALA A 1 91 ? -27.337 -14.458 8.644 1.00 48.31 91 ALA A O 1
ATOM 753 N N . ASN A 1 92 ? -29.301 -13.806 7.821 1.00 46.50 92 ASN A N 1
ATOM 754 C CA . ASN A 1 92 ? -29.465 -14.935 6.921 1.00 46.50 92 ASN A CA 1
ATOM 755 C C . ASN A 1 92 ? -29.310 -14.459 5.480 1.00 46.50 92 ASN A C 1
ATOM 757 O O . ASN A 1 92 ? -30.215 -13.860 4.902 1.00 46.50 92 ASN A O 1
ATOM 761 N N . GLY A 1 93 ? -28.133 -14.727 4.915 1.00 47.50 93 GLY A N 1
ATOM 762 C CA . GLY A 1 93 ? -27.769 -14.362 3.554 1.00 47.50 93 GLY A CA 1
ATOM 763 C C . GLY A 1 93 ? -28.762 -14.872 2.513 1.00 47.50 93 GLY A C 1
ATOM 764 O O . GLY A 1 93 ? -28.681 -16.016 2.081 1.00 47.50 93 GLY A O 1
ATOM 765 N N . VAL A 1 94 ? -29.645 -13.984 2.058 1.00 34.22 94 VAL A N 1
ATOM 766 C CA . VAL A 1 94 ? -30.274 -14.029 0.737 1.00 34.22 94 VAL A CA 1
ATOM 767 C C . VAL A 1 94 ? -30.357 -12.591 0.215 1.00 34.22 94 VAL A C 1
ATOM 769 O O . VAL A 1 94 ? -30.827 -11.674 0.879 1.00 34.22 94 VAL A O 1
ATOM 772 N N . THR A 1 95 ? -29.806 -12.418 -0.979 1.00 42.84 95 THR A N 1
ATOM 773 C CA . THR A 1 95 ? -29.574 -11.199 -1.765 1.00 42.84 95 THR A CA 1
ATOM 774 C C . THR A 1 95 ? -30.763 -10.239 -1.903 1.00 42.84 95 THR A C 1
ATOM 776 O O . THR A 1 95 ? -31.865 -10.694 -2.185 1.00 42.84 95 THR A O 1
ATOM 779 N N . SER A 1 96 ? -30.507 -8.925 -1.953 1.00 32.28 96 SER A N 1
ATOM 780 C CA . SER A 1 96 ? -30.874 -8.101 -3.124 1.00 32.28 96 SER A CA 1
ATOM 781 C C . SER A 1 96 ? -30.288 -6.692 -3.036 1.00 32.28 96 SER A C 1
ATOM 783 O O . SER A 1 96 ? -30.317 -6.037 -1.998 1.00 32.28 96 SER A O 1
ATOM 785 N N . ALA A 1 97 ? -29.792 -6.233 -4.181 1.00 41.19 97 ALA A N 1
ATOM 786 C CA . ALA A 1 97 ? -29.430 -4.863 -4.474 1.00 41.19 97 ALA A CA 1
ATOM 787 C C . ALA A 1 97 ? -30.554 -3.884 -4.112 1.00 41.19 97 ALA A C 1
ATOM 789 O O . ALA A 1 97 ? -31.664 -4.047 -4.598 1.00 41.19 97 ALA A O 1
ATOM 790 N N . PHE A 1 98 ? -30.230 -2.861 -3.324 1.00 31.16 98 PHE A N 1
ATOM 791 C CA . PHE A 1 98 ? -30.736 -1.493 -3.456 1.00 31.16 98 PHE A CA 1
ATOM 792 C C . PHE A 1 98 ? -29.762 -0.588 -2.696 1.00 31.16 98 PHE A C 1
ATOM 794 O O . PHE A 1 98 ? -29.897 -0.333 -1.503 1.00 31.16 98 PHE A O 1
ATOM 801 N N . ALA A 1 99 ? -28.717 -0.148 -3.397 1.00 31.94 99 ALA A N 1
ATOM 802 C CA . ALA A 1 99 ? -27.905 0.966 -2.941 1.00 31.94 99 ALA A CA 1
ATOM 803 C C . ALA A 1 99 ? -28.779 2.223 -3.024 1.00 31.94 99 ALA A C 1
ATOM 805 O O . ALA A 1 99 ? -29.017 2.739 -4.116 1.00 31.94 99 ALA A O 1
ATOM 806 N N . ILE A 1 100 ? -29.301 2.680 -1.885 1.00 32.91 100 ILE A N 1
ATOM 807 C CA . ILE A 1 100 ? -29.797 4.048 -1.771 1.00 32.91 100 ILE A CA 1
ATOM 808 C C . ILE A 1 100 ? -28.599 4.944 -1.472 1.00 32.91 100 ILE A C 1
ATOM 810 O O . ILE A 1 100 ? -27.892 4.793 -0.478 1.00 32.91 100 ILE A O 1
ATOM 814 N N . ASP A 1 101 ? -28.391 5.853 -2.410 1.00 36.81 101 ASP A N 1
ATOM 815 C CA . ASP A 1 101 ? -27.398 6.908 -2.433 1.00 36.81 101 ASP A CA 1
ATOM 816 C C . ASP A 1 101 ? -27.698 7.920 -1.309 1.00 36.81 101 ASP A C 1
ATOM 818 O O . ASP A 1 101 ? -28.712 8.618 -1.352 1.00 36.81 101 ASP A O 1
ATOM 822 N N . TYR A 1 102 ? -26.832 8.017 -0.295 1.00 32.38 102 TYR A N 1
ATOM 823 C CA . TYR A 1 102 ? -26.864 9.121 0.669 1.00 32.38 102 TYR A CA 1
ATOM 824 C C . TYR A 1 102 ? -25.545 9.887 0.658 1.00 32.38 102 TYR A C 1
ATOM 826 O O . TYR A 1 102 ? -24.526 9.519 1.243 1.00 32.38 102 TYR A O 1
ATOM 834 N N . LYS A 1 103 ? -25.627 11.028 -0.021 1.00 37.00 103 LYS A N 1
ATOM 835 C CA . LYS A 1 103 ? -24.668 12.123 -0.053 1.00 37.00 103 LYS A CA 1
ATOM 836 C C . LYS A 1 103 ? -24.662 12.816 1.319 1.00 37.00 103 LYS A C 1
ATOM 838 O O . LYS A 1 103 ? -25.427 13.745 1.553 1.00 37.00 103 LYS A O 1
ATOM 843 N N . GLY A 1 104 ? -23.802 12.358 2.228 1.00 29.56 104 GLY A N 1
ATOM 844 C CA . GLY A 1 104 ? -23.579 12.958 3.548 1.00 29.56 104 GLY A CA 1
ATOM 845 C C . GLY A 1 104 ? -22.091 13.173 3.801 1.00 29.56 104 GLY A C 1
ATOM 846 O O . GLY A 1 104 ? -21.324 12.221 3.900 1.00 29.56 104 GLY A O 1
ATOM 847 N N . GLY A 1 105 ? -21.667 14.436 3.855 1.00 38.12 105 GLY A N 1
ATOM 848 C CA . GLY A 1 105 ? -20.278 14.826 4.063 1.00 38.12 105 GLY A CA 1
ATOM 849 C C . GLY A 1 105 ? -19.734 14.350 5.408 1.00 38.12 105 GLY A C 1
ATOM 850 O O . GLY A 1 105 ? -20.141 14.824 6.462 1.00 38.12 105 GLY A O 1
ATOM 851 N N . GLY A 1 106 ? -18.753 13.457 5.345 1.00 29.66 106 GLY A N 1
ATOM 852 C CA . GLY A 1 106 ? -17.951 13.028 6.479 1.00 29.66 106 GLY A CA 1
ATOM 853 C C . GLY A 1 106 ? -16.775 12.221 5.959 1.00 29.66 106 GLY A C 1
ATOM 854 O O . GLY A 1 106 ? -16.878 11.013 5.782 1.00 29.66 106 GLY A O 1
ATOM 855 N N . LYS A 1 107 ? -15.657 12.892 5.661 1.00 35.16 107 LYS A N 1
ATOM 856 C CA . LYS A 1 107 ? -14.374 12.226 5.410 1.00 35.16 107 LYS A CA 1
ATOM 857 C C . LYS A 1 107 ? -13.953 11.531 6.705 1.00 35.16 107 LYS A C 1
ATOM 859 O O . LYS A 1 107 ? -13.259 12.121 7.528 1.00 35.16 107 LYS A O 1
ATOM 864 N N . ILE A 1 108 ? -14.395 10.291 6.889 1.00 33.59 108 ILE A N 1
ATOM 865 C CA . ILE A 1 108 ? -13.798 9.396 7.869 1.00 33.59 108 ILE A CA 1
ATOM 866 C C . ILE A 1 108 ? -12.408 9.096 7.326 1.00 33.59 108 ILE A C 1
ATOM 868 O O . ILE A 1 108 ? -12.243 8.543 6.239 1.00 33.59 108 ILE A O 1
ATOM 872 N N . SER A 1 109 ? -11.433 9.615 8.063 1.00 32.75 109 SER A N 1
ATOM 873 C CA . SER A 1 109 ? -10.007 9.503 7.819 1.00 32.75 109 SER A CA 1
ATOM 874 C C . SER A 1 109 ? -9.650 8.112 7.311 1.00 32.75 109 SER A C 1
ATOM 876 O O . SER A 1 109 ? -10.061 7.104 7.887 1.00 32.75 109 SER A O 1
ATOM 878 N N . SER A 1 110 ? -8.893 8.090 6.218 1.00 33.59 110 SER A N 1
ATOM 879 C CA . SER A 1 110 ? -8.260 6.923 5.628 1.00 33.59 110 SER A CA 1
ATOM 880 C C . SER A 1 110 ? -7.512 6.130 6.698 1.00 33.59 110 SER A C 1
ATOM 882 O O . SER A 1 110 ? -6.338 6.387 6.974 1.00 33.59 110 SER A O 1
ATOM 884 N N . ALA A 1 111 ? -8.190 5.155 7.301 1.00 34.84 111 ALA A N 1
ATOM 885 C CA . ALA A 1 111 ? -7.527 4.059 7.973 1.00 34.84 111 ALA A CA 1
ATOM 886 C C . ALA A 1 111 ? -6.596 3.447 6.928 1.00 34.84 111 ALA A C 1
ATOM 888 O O . ALA A 1 111 ? -7.048 3.066 5.849 1.00 34.84 111 ALA A O 1
ATOM 889 N N . HIS A 1 112 ? -5.294 3.463 7.210 1.00 38.00 112 HIS A N 1
ATOM 890 C CA . HIS A 1 112 ? -4.258 2.848 6.393 1.00 38.00 112 HIS A CA 1
ATOM 891 C C . HIS A 1 112 ? -4.694 1.428 6.021 1.00 38.00 112 HIS A C 1
ATOM 893 O O . HIS A 1 112 ? -4.525 0.492 6.801 1.00 38.00 112 HIS A O 1
ATOM 899 N N . GLN A 1 113 ? -5.281 1.279 4.835 1.00 42.38 113 GLN A N 1
ATOM 900 C CA . GLN A 1 113 ? -5.700 -0.001 4.299 1.00 42.38 113 GLN A CA 1
ATOM 901 C C . GLN A 1 113 ? -4.410 -0.715 3.904 1.00 42.38 113 GLN A C 1
ATOM 903 O O . GLN A 1 113 ? -3.850 -0.498 2.827 1.00 42.38 113 GLN A O 1
ATOM 908 N N . ARG A 1 114 ? -3.837 -1.442 4.869 1.00 45.56 114 ARG A N 1
ATOM 909 C CA . ARG A 1 114 ? -2.579 -2.159 4.691 1.00 45.56 114 ARG A CA 1
ATOM 910 C C . ARG A 1 114 ? -2.829 -3.295 3.711 1.00 45.56 114 ARG A C 1
ATOM 912 O O . ARG A 1 114 ? -3.774 -4.068 3.841 1.00 45.56 114 ARG A O 1
ATOM 919 N N . LEU A 1 115 ? -1.966 -3.362 2.706 1.00 49.44 115 LEU A N 1
ATOM 920 C CA . LEU A 1 115 ? -1.847 -4.531 1.850 1.00 49.44 115 LEU A CA 1
ATOM 921 C C . LEU A 1 115 ? -1.463 -5.726 2.728 1.00 49.44 115 LEU A C 1
ATOM 923 O O . LEU A 1 115 ? -0.709 -5.550 3.690 1.00 49.44 115 LEU A O 1
ATOM 927 N N . GLU A 1 116 ? -1.949 -6.921 2.387 1.00 50.78 116 GLU A N 1
ATOM 928 C CA . GLU A 1 116 ? -1.492 -8.149 3.039 1.00 50.78 116 GLU A CA 1
ATOM 929 C C . GLU A 1 116 ? 0.047 -8.218 3.065 1.00 50.78 116 GLU A C 1
ATOM 931 O O . GLU A 1 116 ? 0.711 -7.616 2.206 1.00 50.78 116 GLU A O 1
ATOM 936 N N . PRO A 1 117 ? 0.644 -8.940 4.029 1.00 53.44 117 PRO A N 1
ATOM 937 C CA . PRO A 1 117 ? 2.072 -9.230 4.019 1.00 53.44 117 PRO A CA 1
ATOM 938 C C . PRO A 1 117 ? 2.529 -9.703 2.631 1.00 53.44 117 PRO A C 1
ATOM 940 O O . PRO A 1 117 ? 1.791 -10.367 1.898 1.00 53.44 117 PRO A O 1
ATOM 943 N N . ALA A 1 118 ? 3.728 -9.301 2.209 1.00 54.12 118 ALA A N 1
ATOM 944 C CA . ALA A 1 118 ? 4.288 -9.744 0.934 1.00 54.12 118 ALA A CA 1
ATOM 945 C C . ALA A 1 118 ? 4.403 -11.272 0.923 1.00 54.12 118 ALA A C 1
ATOM 947 O O . ALA A 1 118 ? 5.221 -11.844 1.636 1.00 54.12 118 ALA A O 1
ATOM 948 N N . THR A 1 119 ? 3.570 -11.930 0.112 1.00 66.00 119 THR A N 1
ATOM 949 C CA . THR A 1 119 ? 3.729 -13.348 -0.214 1.00 66.00 119 THR A CA 1
ATOM 950 C C . THR A 1 119 ? 5.092 -13.529 -0.885 1.00 66.00 119 THR A C 1
ATOM 952 O O . THR A 1 119 ? 5.555 -12.630 -1.593 1.00 66.00 119 THR A O 1
ATOM 955 N N . LEU A 1 120 ? 5.744 -14.685 -0.709 1.00 74.75 120 LEU A N 1
ATOM 956 C CA . LEU A 1 120 ? 7.043 -14.981 -1.342 1.00 74.75 120 LEU A CA 1
ATOM 957 C C . LEU A 1 120 ? 7.027 -14.684 -2.852 1.00 74.75 120 LEU A C 1
ATOM 959 O O . LEU A 1 120 ? 7.977 -14.131 -3.398 1.00 74.75 120 LEU A O 1
ATOM 963 N N . SER A 1 121 ? 5.895 -14.950 -3.506 1.00 75.62 121 SER A N 1
ATOM 964 C CA . SER A 1 121 ? 5.681 -14.648 -4.923 1.00 75.62 121 SER A CA 1
ATOM 965 C C . SER A 1 121 ? 5.701 -13.147 -5.265 1.00 75.62 121 SER A C 1
ATOM 967 O O . SER A 1 121 ? 6.194 -12.768 -6.325 1.00 75.62 121 SER A O 1
ATOM 969 N N . GLY A 1 122 ? 5.243 -12.278 -4.357 1.00 78.56 122 GLY A N 1
ATOM 970 C CA . GLY A 1 122 ? 5.319 -10.824 -4.515 1.00 78.56 122 GLY A CA 1
ATOM 971 C C . GLY A 1 122 ? 6.741 -10.285 -4.344 1.00 78.56 122 GLY A C 1
ATOM 972 O O . GLY A 1 122 ? 7.133 -9.365 -5.058 1.00 78.56 122 GLY A O 1
ATOM 973 N N . ILE A 1 123 ? 7.540 -10.894 -3.460 1.00 79.62 123 ILE A N 1
ATOM 974 C CA . ILE A 1 123 ? 8.967 -10.562 -3.301 1.00 79.62 123 ILE A CA 1
ATOM 975 C C . ILE A 1 123 ? 9.729 -10.923 -4.580 1.00 79.62 123 ILE A C 1
ATOM 977 O O . ILE A 1 123 ? 10.486 -10.106 -5.099 1.00 79.62 123 ILE A O 1
ATOM 981 N N . VAL A 1 124 ? 9.475 -12.109 -5.141 1.00 85.31 124 VAL A N 1
ATOM 982 C CA . VAL A 1 124 ? 10.075 -12.531 -6.417 1.00 85.31 124 VAL A CA 1
ATOM 983 C C . VAL A 1 124 ? 9.690 -11.575 -7.552 1.00 85.31 124 VAL A C 1
ATOM 985 O O . VAL A 1 124 ? 10.564 -11.129 -8.292 1.00 85.31 124 VAL A O 1
ATOM 988 N N . ALA A 1 125 ? 8.412 -11.192 -7.657 1.00 84.81 125 ALA A N 1
ATOM 989 C CA . ALA A 1 125 ? 7.950 -10.224 -8.657 1.00 84.81 125 ALA A CA 1
ATOM 990 C C . ALA A 1 125 ? 8.642 -8.855 -8.515 1.00 84.81 125 ALA A C 1
ATOM 992 O O . ALA A 1 125 ? 9.025 -8.245 -9.513 1.00 84.81 125 ALA A O 1
ATOM 993 N N . PHE A 1 126 ? 8.850 -8.393 -7.279 1.00 84.56 126 PHE A N 1
ATOM 994 C CA . PHE A 1 126 ? 9.547 -7.141 -6.992 1.00 84.56 126 PHE A CA 1
ATOM 995 C C . PHE A 1 126 ? 11.013 -7.177 -7.446 1.00 84.56 126 PHE A C 1
ATOM 997 O O . PHE A 1 126 ? 11.456 -6.275 -8.156 1.00 84.56 126 PHE A O 1
ATOM 1004 N N . ILE A 1 127 ? 11.750 -8.237 -7.098 1.00 88.88 127 ILE A N 1
ATOM 1005 C CA . ILE A 1 127 ? 13.156 -8.397 -7.499 1.00 88.88 127 ILE A CA 1
ATOM 1006 C C . ILE A 1 127 ? 13.285 -8.476 -9.026 1.00 88.88 127 ILE A C 1
ATOM 1008 O O . ILE A 1 127 ? 14.122 -7.788 -9.608 1.00 88.88 127 ILE A O 1
ATOM 1012 N N . LEU A 1 128 ? 12.422 -9.254 -9.688 1.00 88.25 128 LEU A N 1
ATOM 1013 C CA . LEU A 1 128 ? 12.409 -9.373 -11.149 1.00 88.25 128 LEU A CA 1
ATOM 1014 C C . LEU A 1 128 ? 12.128 -8.033 -11.845 1.00 88.25 128 LEU A C 1
ATOM 1016 O O . LEU A 1 128 ? 12.795 -7.698 -12.824 1.00 88.25 128 LEU A O 1
ATOM 1020 N N . SER A 1 129 ? 11.184 -7.242 -11.328 1.00 87.44 129 SER A N 1
ATOM 1021 C CA . SER A 1 129 ? 10.880 -5.906 -11.859 1.00 87.44 129 SER A CA 1
ATOM 1022 C C . SER A 1 129 ? 12.052 -4.930 -11.685 1.00 87.44 129 SER A C 1
ATOM 1024 O O . SER A 1 129 ? 12.357 -4.140 -12.581 1.00 87.44 129 SER A O 1
ATOM 1026 N N . LEU A 1 130 ? 12.772 -5.020 -10.564 1.00 88.81 130 LEU A N 1
ATOM 1027 C CA . LEU A 1 130 ? 13.937 -4.177 -10.289 1.00 88.81 130 LEU A CA 1
ATOM 1028 C C . LEU A 1 130 ? 15.119 -4.519 -11.212 1.00 88.81 130 LEU A C 1
ATOM 1030 O O . LEU A 1 130 ? 15.749 -3.617 -11.765 1.00 88.81 130 LEU A O 1
ATOM 1034 N N . LEU A 1 131 ? 15.354 -5.811 -11.465 1.00 90.31 131 LEU A N 1
ATOM 1035 C CA . LEU A 1 131 ? 16.318 -6.281 -12.468 1.00 90.31 131 LEU A CA 1
ATOM 1036 C C . LEU A 1 131 ? 15.947 -5.802 -13.880 1.00 90.31 131 LEU A C 1
ATOM 1038 O O . LEU A 1 131 ? 16.805 -5.334 -14.623 1.00 90.31 131 LEU A O 1
ATOM 1042 N N . CYS A 1 132 ? 14.664 -5.864 -14.237 1.00 86.69 132 CYS A N 1
ATOM 1043 C CA . CYS A 1 132 ? 14.136 -5.367 -15.507 1.00 86.69 132 CYS A CA 1
ATOM 1044 C C . CYS A 1 132 ? 14.393 -3.857 -15.690 1.00 86.69 132 CYS A C 1
ATOM 1046 O O . CYS A 1 132 ? 14.868 -3.433 -16.747 1.00 86.69 132 CYS A O 1
ATOM 1048 N N . GLY A 1 133 ? 14.161 -3.053 -14.646 1.00 86.50 133 GLY A N 1
ATOM 1049 C CA . GLY A 1 133 ? 14.507 -1.629 -14.635 1.00 86.50 133 GLY A CA 1
ATOM 1050 C C . GLY A 1 133 ? 16.009 -1.385 -14.806 1.00 86.50 133 GLY A C 1
ATOM 1051 O O . GLY A 1 133 ? 16.404 -0.586 -15.652 1.00 86.50 133 GLY A O 1
ATOM 1052 N N . ALA A 1 134 ? 16.854 -2.120 -14.078 1.00 88.69 134 ALA A N 1
ATOM 1053 C CA . ALA A 1 134 ? 18.309 -1.992 -14.173 1.00 88.69 134 ALA A CA 1
ATOM 1054 C C . ALA A 1 134 ? 18.845 -2.339 -15.576 1.00 88.69 134 ALA A C 1
ATOM 1056 O O . ALA A 1 134 ? 19.678 -1.617 -16.116 1.00 88.69 134 ALA A O 1
ATOM 1057 N N . LEU A 1 135 ? 18.333 -3.401 -16.207 1.00 87.12 135 LEU A N 1
ATOM 1058 C CA . LEU A 1 135 ? 18.731 -3.791 -17.564 1.00 87.12 135 LEU A CA 1
ATOM 1059 C C . LEU A 1 135 ? 18.307 -2.768 -18.628 1.00 87.12 135 LEU A C 1
ATOM 1061 O O . LEU A 1 135 ? 19.043 -2.556 -19.594 1.00 87.12 135 LEU A O 1
ATOM 1065 N N . ASN A 1 136 ? 17.136 -2.138 -18.472 1.00 86.44 136 ASN A N 1
ATOM 1066 C CA . ASN A 1 136 ? 16.712 -1.039 -19.344 1.00 86.44 136 ASN A CA 1
ATOM 1067 C C . ASN A 1 136 ? 17.599 0.200 -19.143 1.00 86.44 136 ASN A C 1
ATOM 1069 O O . ASN A 1 136 ? 17.971 0.837 -20.124 1.00 86.44 136 ASN A O 1
ATOM 1073 N N . LEU A 1 137 ? 17.991 0.495 -17.901 1.00 87.31 137 LEU A N 1
ATOM 1074 C CA . LEU A 1 137 ? 18.864 1.617 -17.566 1.00 87.31 137 LEU A CA 1
ATOM 1075 C C . LEU A 1 137 ? 20.272 1.444 -18.154 1.00 87.31 137 LEU A C 1
ATOM 1077 O O . LEU A 1 137 ? 20.770 2.357 -18.803 1.00 87.31 137 LEU A O 1
ATOM 1081 N N . ILE A 1 138 ? 20.888 0.267 -17.996 1.00 87.56 138 ILE A N 1
ATOM 1082 C CA . ILE A 1 138 ? 22.220 -0.035 -18.554 1.00 87.56 138 ILE A CA 1
ATOM 1083 C C . ILE A 1 138 ? 22.226 0.165 -20.076 1.00 87.56 138 ILE A C 1
ATOM 1085 O O . ILE A 1 138 ? 23.142 0.782 -20.613 1.00 87.56 138 ILE A O 1
ATOM 1089 N N . ARG A 1 139 ? 21.179 -0.295 -20.775 1.00 84.44 139 ARG A N 1
ATOM 1090 C CA . ARG A 1 139 ? 21.047 -0.061 -22.223 1.00 84.44 139 ARG A CA 1
ATOM 1091 C C . ARG A 1 139 ? 20.780 1.390 -22.578 1.00 84.44 139 ARG A C 1
ATOM 1093 O O . ARG A 1 139 ? 21.333 1.856 -23.562 1.00 84.44 139 ARG A O 1
ATOM 1100 N N . GLY A 1 140 ? 19.973 2.095 -21.786 1.00 85.38 140 GLY A N 1
ATOM 1101 C CA . GLY A 1 140 ? 19.752 3.528 -21.958 1.00 85.38 140 GLY A CA 1
ATOM 1102 C C . GLY A 1 140 ? 21.058 4.317 -21.864 1.00 85.38 140 GLY A C 1
ATOM 1103 O O . GLY A 1 140 ? 21.316 5.155 -22.717 1.00 85.38 140 GLY A O 1
ATOM 1104 N N . PHE A 1 141 ? 21.919 3.998 -20.893 1.00 87.00 141 PHE A N 1
ATOM 1105 C CA . PHE A 1 141 ? 23.246 4.610 -20.768 1.00 87.00 141 PHE A CA 1
ATOM 1106 C C . PHE A 1 141 ? 24.170 4.264 -21.935 1.00 87.00 141 PHE A C 1
ATOM 1108 O O . PHE A 1 141 ? 24.818 5.154 -22.473 1.00 87.00 141 PHE A O 1
ATOM 1115 N N . HIS A 1 142 ? 24.181 3.009 -22.378 1.00 85.12 142 HIS A N 1
ATOM 1116 C CA . HIS A 1 142 ? 24.969 2.610 -23.544 1.00 85.12 142 HIS A CA 1
ATOM 1117 C C . HIS A 1 142 ? 24.475 3.285 -24.839 1.00 85.12 142 HIS A C 1
ATOM 1119 O O . HIS A 1 142 ? 25.266 3.658 -25.698 1.00 85.12 142 HIS A O 1
ATOM 1125 N N . ALA A 1 143 ? 23.162 3.499 -24.973 1.00 82.31 143 ALA A N 1
ATOM 1126 C CA . ALA A 1 143 ? 22.578 4.252 -26.081 1.00 82.31 143 ALA A CA 1
ATOM 1127 C C . ALA A 1 143 ? 22.908 5.755 -26.005 1.00 82.31 143 ALA A C 1
ATOM 1129 O O . ALA A 1 143 ? 23.128 6.375 -27.040 1.00 82.31 143 ALA A O 1
ATOM 1130 N N . ILE A 1 144 ? 23.002 6.339 -24.802 1.00 84.12 144 ILE A N 1
ATOM 1131 C CA . ILE A 1 144 ? 23.500 7.714 -24.610 1.00 84.12 144 ILE A CA 1
ATOM 1132 C C . ILE A 1 144 ? 24.961 7.831 -25.051 1.00 84.12 144 ILE A C 1
ATOM 1134 O O . ILE A 1 144 ? 25.316 8.796 -25.723 1.00 84.12 144 ILE A O 1
ATOM 1138 N N . GLU A 1 145 ? 25.800 6.862 -24.686 1.00 83.19 145 GLU A N 1
ATOM 1139 C CA . GLU A 1 145 ? 27.205 6.832 -25.102 1.00 83.19 145 GLU A CA 1
ATOM 1140 C C . GLU A 1 145 ? 27.334 6.740 -26.631 1.00 83.19 145 GLU A C 1
ATOM 1142 O O . GLU A 1 145 ? 28.130 7.466 -27.221 1.00 83.19 145 GLU A O 1
ATOM 1147 N N . SER A 1 146 ? 26.478 5.940 -27.277 1.00 76.31 146 SER A N 1
ATOM 1148 C CA . SER A 1 146 ? 26.367 5.864 -28.741 1.00 76.31 146 SER A CA 1
ATOM 1149 C C . SER A 1 146 ? 25.906 7.184 -29.371 1.00 76.31 146 SER A C 1
ATOM 1151 O O . SER A 1 146 ? 26.477 7.616 -30.365 1.00 76.31 146 SER A O 1
ATOM 1153 N N . LEU A 1 147 ? 24.917 7.866 -28.786 1.00 78.31 147 LEU A N 1
ATOM 1154 C CA . LEU A 1 147 ? 24.425 9.160 -29.277 1.00 78.31 147 LEU A CA 1
ATOM 1155 C C . LEU A 1 147 ? 25.467 10.277 -29.136 1.00 78.31 147 LEU A C 1
ATOM 1157 O O . LEU A 1 147 ? 25.515 11.175 -29.959 1.00 78.31 147 LEU A O 1
ATOM 1161 N N . LEU A 1 148 ? 26.343 10.229 -28.133 1.00 78.31 148 LEU A N 1
ATOM 1162 C CA . LEU A 1 148 ? 27.470 11.167 -28.054 1.00 78.31 148 LEU A CA 1
ATOM 1163 C C . LEU A 1 148 ? 28.483 10.974 -29.197 1.00 78.31 148 LEU A C 1
ATOM 1165 O O . LEU A 1 148 ? 29.283 11.872 -29.454 1.00 78.31 148 LEU A O 1
ATOM 1169 N N . GLN A 1 149 ? 28.453 9.820 -29.869 1.00 75.44 149 GLN A N 1
ATOM 1170 C CA . GLN A 1 149 ? 29.308 9.482 -31.008 1.00 75.44 149 GLN A CA 1
ATOM 1171 C C . GLN A 1 149 ? 28.592 9.608 -32.371 1.00 75.44 149 GLN A C 1
ATOM 1173 O O . GLN A 1 149 ? 29.265 9.540 -33.397 1.00 75.44 149 GLN A O 1
ATOM 1178 N N . SER A 1 150 ? 27.264 9.797 -32.401 1.00 65.06 150 SER A N 1
ATOM 1179 C CA . SER A 1 150 ? 26.400 9.786 -33.600 1.00 65.06 150 SER A CA 1
ATOM 1180 C C . SER A 1 150 ? 25.561 11.077 -33.699 1.00 65.06 150 SER A C 1
ATOM 1182 O O . SER A 1 150 ? 25.171 11.646 -32.686 1.00 65.06 150 SER A O 1
ATOM 1184 N N . ASP A 1 151 ? 25.266 11.561 -34.913 1.00 63.09 151 ASP A N 1
ATOM 1185 C CA . ASP A 1 151 ? 24.616 12.862 -35.201 1.00 63.09 151 ASP A CA 1
ATOM 1186 C C . ASP A 1 151 ? 23.094 12.926 -34.868 1.00 63.09 151 ASP A C 1
ATOM 1188 O O . ASP A 1 151 ? 22.295 13.552 -35.564 1.00 63.09 151 ASP A O 1
ATOM 1192 N N . GLY A 1 152 ? 22.664 12.320 -33.754 1.00 60.84 152 GLY A N 1
ATOM 1193 C CA . GLY A 1 152 ? 21.376 12.618 -33.110 1.00 60.84 152 GLY A CA 1
ATOM 1194 C C . GLY A 1 152 ? 20.166 11.766 -33.516 1.00 60.84 152 GLY A C 1
ATOM 1195 O O . GLY A 1 152 ? 19.077 11.994 -32.983 1.00 60.84 152 GLY A O 1
ATOM 1196 N N . GLU A 1 153 ? 20.320 10.756 -34.377 1.00 63.72 153 GLU A N 1
ATOM 1197 C CA . GLU A 1 153 ? 19.205 9.873 -34.776 1.00 63.72 153 GLU A CA 1
ATOM 1198 C C . GLU A 1 153 ? 18.752 8.910 -33.652 1.00 63.72 153 GLU A C 1
ATOM 1200 O O . GLU A 1 153 ? 17.605 8.457 -33.640 1.00 63.72 153 GLU A O 1
ATOM 1205 N N . ASP A 1 154 ? 19.588 8.678 -32.632 1.00 70.69 154 ASP A N 1
ATOM 1206 C CA . ASP A 1 154 ? 19.330 7.683 -31.578 1.00 70.69 154 ASP A CA 1
ATOM 1207 C C . ASP A 1 154 ? 18.528 8.202 -30.365 1.00 70.69 154 ASP A C 1
ATOM 1209 O O . ASP A 1 154 ? 18.213 7.447 -29.437 1.00 70.69 154 ASP A O 1
ATOM 1213 N N . PHE A 1 155 ? 18.157 9.489 -30.343 1.00 80.06 155 PHE A N 1
ATOM 1214 C CA . PHE A 1 155 ? 17.541 10.117 -29.163 1.00 80.06 155 PHE A CA 1
ATOM 1215 C C . PHE A 1 155 ? 16.201 9.474 -28.779 1.00 80.06 155 PHE A C 1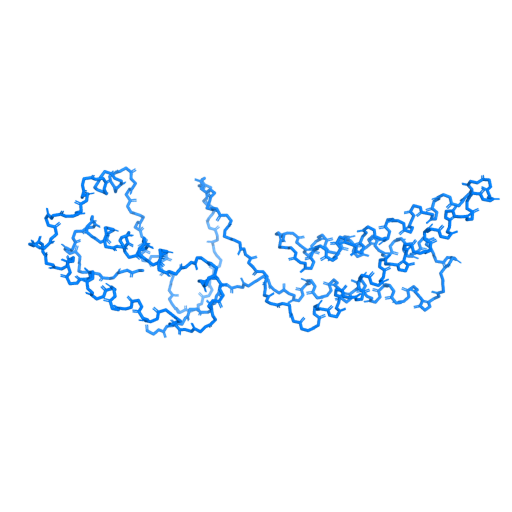
ATOM 1217 O O . PHE A 1 155 ? 15.909 9.269 -27.598 1.00 80.06 155 PHE A O 1
ATOM 1224 N N . ASN A 1 156 ? 15.400 9.086 -29.773 1.00 84.19 156 ASN A N 1
ATOM 1225 C CA . ASN A 1 156 ? 14.103 8.454 -29.536 1.00 84.19 156 ASN A CA 1
ATOM 1226 C C . ASN A 1 156 ? 14.241 7.088 -28.843 1.00 84.19 156 ASN A C 1
ATOM 1228 O O . ASN A 1 156 ? 13.425 6.743 -27.983 1.00 84.19 156 ASN A O 1
ATOM 1232 N N . TYR A 1 157 ? 15.297 6.329 -29.153 1.00 82.44 157 TYR A N 1
ATOM 1233 C CA . TYR A 1 157 ? 15.574 5.048 -28.502 1.00 82.44 157 TYR A CA 1
ATOM 1234 C C . TYR A 1 157 ? 15.999 5.237 -27.046 1.00 82.44 157 TYR A C 1
ATOM 1236 O O . TYR A 1 157 ? 15.534 4.503 -26.170 1.00 82.44 157 TYR A O 1
ATOM 1244 N N . ILE A 1 158 ? 16.807 6.263 -26.763 1.00 84.31 158 ILE A N 1
ATOM 1245 C CA . ILE A 1 158 ? 17.181 6.642 -25.395 1.00 84.31 158 ILE A CA 1
ATOM 1246 C C . ILE A 1 158 ? 15.920 6.928 -24.580 1.00 84.31 158 ILE A C 1
ATOM 1248 O O . ILE A 1 158 ? 15.704 6.312 -23.534 1.00 84.31 158 ILE A O 1
ATOM 1252 N N . VAL A 1 159 ? 15.044 7.802 -25.083 1.00 86.12 159 VAL A N 1
ATOM 1253 C CA . VAL A 1 159 ? 13.784 8.144 -24.410 1.00 86.12 159 VAL A CA 1
ATOM 1254 C C . VAL A 1 159 ? 12.944 6.892 -24.145 1.00 86.12 159 VAL A C 1
ATOM 1256 O O . VAL A 1 159 ? 12.428 6.732 -23.038 1.00 86.12 159 VAL A O 1
ATOM 1259 N N . ALA A 1 160 ? 12.864 5.957 -25.096 1.00 86.38 160 ALA A N 1
ATOM 1260 C CA . ALA A 1 160 ? 12.140 4.700 -24.914 1.00 86.38 160 ALA A CA 1
ATOM 1261 C C . ALA A 1 160 ? 12.732 3.807 -23.800 1.00 86.38 160 ALA A C 1
ATOM 1263 O O . ALA A 1 160 ? 11.971 3.206 -23.033 1.00 86.38 160 ALA A O 1
ATOM 1264 N N . PHE A 1 161 ? 14.062 3.745 -23.642 1.00 86.19 161 PHE A N 1
ATOM 1265 C CA . PHE A 1 161 ? 14.709 3.004 -22.547 1.00 86.19 161 PHE A CA 1
ATOM 1266 C C . PHE A 1 161 ? 14.436 3.625 -21.169 1.00 86.19 161 PHE A C 1
ATOM 1268 O O . PHE A 1 161 ? 14.122 2.907 -20.210 1.00 86.19 161 PHE A O 1
ATOM 1275 N N . PHE A 1 162 ? 14.503 4.954 -21.057 1.00 87.75 162 PHE A N 1
ATOM 1276 C CA . PHE A 1 162 ? 14.183 5.657 -19.810 1.00 87.75 162 PHE A CA 1
ATOM 1277 C C . PHE A 1 162 ? 12.698 5.551 -19.461 1.00 87.75 162 PHE A C 1
ATOM 1279 O O . PHE A 1 162 ? 12.358 5.291 -18.306 1.00 87.75 162 PHE A O 1
ATOM 1286 N N . LEU A 1 163 ? 11.816 5.656 -20.456 1.00 89.94 163 LEU A N 1
ATOM 1287 C CA . LEU A 1 163 ? 10.375 5.499 -20.274 1.00 89.94 163 LEU A CA 1
ATOM 1288 C C . LEU A 1 163 ? 10.017 4.078 -19.814 1.00 89.94 163 LEU A C 1
ATOM 1290 O O . LEU A 1 163 ? 9.251 3.910 -18.863 1.00 89.94 163 LEU A O 1
ATOM 1294 N N . GLY A 1 164 ? 10.647 3.055 -20.401 1.00 85.88 164 GLY A N 1
ATOM 1295 C CA . GLY A 1 164 ? 10.518 1.669 -19.949 1.00 85.88 164 GLY A CA 1
ATOM 1296 C C . GLY A 1 164 ? 11.027 1.455 -18.518 1.00 85.88 164 GLY A C 1
ATOM 1297 O O . GLY A 1 164 ? 10.419 0.709 -17.750 1.00 85.88 164 GLY A O 1
ATOM 1298 N N . THR A 1 165 ? 12.107 2.135 -18.124 1.00 87.25 165 THR A N 1
ATOM 1299 C CA . THR A 1 165 ? 12.644 2.095 -16.751 1.00 87.25 165 THR A CA 1
ATOM 1300 C C . THR A 1 165 ? 11.680 2.738 -15.752 1.00 87.25 165 THR A C 1
ATOM 1302 O O . THR A 1 165 ? 11.353 2.130 -14.731 1.00 87.25 165 THR A O 1
ATOM 1305 N N . ALA A 1 166 ? 11.163 3.928 -16.065 1.00 88.12 166 ALA A N 1
ATOM 1306 C CA . ALA A 1 166 ? 10.192 4.633 -15.233 1.00 88.12 166 ALA A CA 1
ATOM 1307 C C . ALA A 1 166 ? 8.903 3.816 -15.043 1.00 88.12 166 ALA A C 1
ATOM 1309 O O . ALA A 1 166 ? 8.390 3.720 -13.927 1.00 88.12 166 ALA A O 1
ATOM 1310 N N . ALA A 1 167 ? 8.422 3.157 -16.101 1.00 87.25 167 ALA A N 1
ATOM 1311 C CA . ALA A 1 167 ? 7.257 2.281 -16.033 1.00 87.25 167 ALA A CA 1
ATOM 1312 C C . ALA A 1 167 ? 7.483 1.065 -15.108 1.00 87.25 167 ALA A C 1
ATOM 1314 O O . ALA A 1 167 ? 6.602 0.726 -14.315 1.00 87.25 167 ALA A O 1
ATOM 1315 N N . CYS A 1 168 ? 8.674 0.451 -15.129 1.00 85.88 168 CYS A N 1
ATOM 1316 C CA . CYS A 1 168 ? 9.017 -0.656 -14.222 1.00 85.88 168 CYS A CA 1
ATOM 1317 C C . CYS A 1 168 ? 9.061 -0.204 -12.752 1.00 85.88 168 CYS A C 1
ATOM 1319 O O . CYS A 1 168 ? 8.520 -0.873 -11.869 1.00 85.88 168 CYS A O 1
ATOM 1321 N N . LEU A 1 169 ? 9.654 0.964 -12.480 1.00 85.31 169 LEU A N 1
ATOM 1322 C CA . LEU A 1 169 ? 9.681 1.544 -11.134 1.00 85.31 169 LEU A CA 1
ATOM 1323 C C . LEU A 1 169 ? 8.275 1.910 -10.643 1.00 85.31 169 LEU A C 1
ATOM 1325 O O . LEU A 1 169 ? 7.955 1.698 -9.473 1.00 85.31 169 LEU A O 1
ATOM 1329 N N . TYR A 1 170 ? 7.411 2.395 -11.535 1.00 85.62 170 TYR A N 1
ATOM 1330 C CA . TYR A 1 170 ? 6.021 2.683 -11.204 1.00 85.62 170 TYR A CA 1
ATOM 1331 C C . TYR A 1 170 ? 5.220 1.406 -10.901 1.00 85.62 170 TYR A C 1
ATOM 1333 O O . TYR A 1 170 ? 4.448 1.388 -9.944 1.00 85.62 170 TYR A O 1
ATOM 1341 N N . GLN A 1 171 ? 5.451 0.299 -11.618 1.00 83.19 171 GLN A N 1
ATOM 1342 C CA . GLN A 1 171 ? 4.881 -1.007 -11.254 1.00 83.19 171 GLN A CA 1
ATOM 1343 C C . GLN A 1 171 ? 5.374 -1.500 -9.882 1.00 83.19 171 GLN A C 1
ATOM 1345 O O . GLN A 1 171 ? 4.567 -1.981 -9.085 1.00 83.19 171 GLN A O 1
ATOM 1350 N N . CYS A 1 172 ? 6.662 -1.321 -9.559 1.00 81.88 172 CYS A N 1
ATOM 1351 C CA . CYS A 1 172 ? 7.190 -1.597 -8.216 1.00 81.88 172 CYS A CA 1
ATOM 1352 C C . CYS A 1 172 ? 6.507 -0.742 -7.143 1.00 81.88 172 CYS A C 1
ATOM 1354 O O . CYS A 1 172 ? 6.142 -1.246 -6.082 1.00 81.88 172 CYS A O 1
ATOM 1356 N N . TYR A 1 173 ? 6.291 0.542 -7.421 1.00 83.56 173 TYR A N 1
ATOM 1357 C CA . TYR A 1 173 ? 5.577 1.435 -6.515 1.00 83.56 173 TYR A CA 1
ATOM 1358 C C . TYR A 1 173 ? 4.130 0.970 -6.281 1.00 83.56 173 TYR A C 1
ATOM 1360 O O . TYR A 1 173 ? 3.684 0.901 -5.136 1.00 83.56 173 TYR A O 1
ATOM 1368 N N . LEU A 1 174 ? 3.419 0.568 -7.341 1.00 79.75 174 LEU A N 1
ATOM 1369 C CA . LEU A 1 174 ? 2.054 0.035 -7.247 1.00 79.75 174 LEU A CA 1
ATOM 1370 C C . LEU A 1 174 ? 1.972 -1.312 -6.503 1.00 79.75 174 LEU A C 1
ATOM 1372 O O . LEU A 1 174 ? 0.931 -1.610 -5.918 1.00 79.75 174 LEU A O 1
ATOM 1376 N N . LEU A 1 175 ? 3.042 -2.118 -6.491 1.00 74.19 175 LEU A N 1
ATOM 1377 C CA . LEU A 1 175 ? 3.123 -3.340 -5.677 1.00 74.19 175 LEU A CA 1
ATOM 1378 C C . LEU A 1 175 ? 3.187 -3.038 -4.169 1.00 74.19 175 LEU A C 1
ATOM 1380 O O . LEU A 1 175 ? 2.646 -3.805 -3.363 1.00 74.19 175 LEU A O 1
ATOM 1384 N N . VAL A 1 176 ? 3.852 -1.940 -3.798 1.00 71.88 176 VAL A N 1
ATOM 1385 C CA . VAL A 1 176 ? 4.153 -1.571 -2.405 1.00 71.88 176 VAL A CA 1
ATOM 1386 C C . VAL A 1 176 ? 3.083 -0.661 -1.799 1.00 71.88 176 VAL A C 1
ATOM 1388 O O . VAL A 1 176 ? 2.787 -0.786 -0.610 1.00 71.88 176 VAL A O 1
ATOM 1391 N N . TYR A 1 177 ? 2.487 0.240 -2.585 1.00 67.94 177 TYR A N 1
ATOM 1392 C CA . TYR A 1 177 ? 1.564 1.259 -2.086 1.00 67.94 177 TYR A CA 1
ATOM 1393 C C . TYR A 1 177 ? 0.110 1.012 -2.512 1.00 67.94 177 TYR A C 1
ATOM 1395 O O . TYR A 1 177 ? -0.187 0.694 -3.664 1.00 67.94 177 TYR A O 1
ATOM 1403 N N . TYR A 1 178 ? -0.827 1.187 -1.575 1.00 62.50 178 TYR A N 1
ATOM 1404 C CA . TYR A 1 178 ? -2.256 1.044 -1.850 1.00 62.50 178 TYR A CA 1
ATOM 1405 C C . TYR A 1 178 ? -2.800 2.266 -2.604 1.00 62.50 178 TYR A C 1
ATOM 1407 O O . TYR A 1 178 ? -2.573 3.414 -2.236 1.00 62.50 178 TYR A O 1
ATOM 1415 N N . THR A 1 179 ? -3.552 2.028 -3.676 1.00 66.69 179 THR A N 1
ATOM 1416 C CA . THR A 1 179 ? -4.233 3.067 -4.455 1.00 66.69 179 THR A CA 1
ATOM 1417 C C . THR A 1 179 ? -5.569 2.514 -4.933 1.00 66.69 1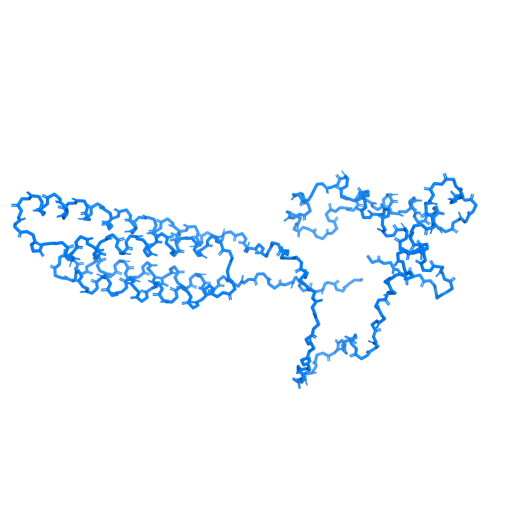79 THR A C 1
ATOM 1419 O O . THR A 1 179 ? -5.610 1.429 -5.503 1.00 66.69 179 THR A O 1
ATOM 1422 N N . GLY A 1 180 ? -6.661 3.266 -4.766 1.00 57.28 180 GLY A N 1
ATOM 1423 C CA . GLY A 1 180 ? -8.017 2.800 -5.111 1.00 57.28 180 GLY A CA 1
ATOM 1424 C C . GLY A 1 180 ? -8.232 2.429 -6.590 1.00 57.28 180 GLY A C 1
ATOM 1425 O O . GLY A 1 180 ? -9.200 1.763 -6.920 1.00 57.28 180 GLY A O 1
ATOM 1426 N N . TRP A 1 181 ? -7.306 2.812 -7.477 1.00 64.75 181 TRP A N 1
ATOM 1427 C CA . TRP A 1 181 ? -7.339 2.550 -8.926 1.00 64.75 181 TRP A CA 1
ATOM 1428 C C . TRP A 1 181 ? -6.177 1.660 -9.398 1.00 64.75 181 TRP A C 1
ATOM 1430 O O . TRP A 1 181 ? -5.763 1.720 -10.557 1.00 64.75 181 TRP A O 1
ATOM 1440 N N . ARG A 1 182 ? -5.590 0.868 -8.492 1.00 71.06 182 ARG A N 1
ATOM 1441 C CA . ARG A 1 182 ? -4.337 0.135 -8.737 1.00 71.06 182 ARG A CA 1
ATOM 1442 C C . ARG A 1 182 ? -4.396 -0.782 -9.962 1.00 71.06 182 ARG A C 1
ATOM 1444 O O . ARG A 1 182 ? -3.428 -0.824 -10.709 1.00 71.06 182 ARG A O 1
ATOM 1451 N N . ASN A 1 183 ? -5.521 -1.451 -10.215 1.00 70.94 183 ASN A N 1
ATOM 1452 C CA . ASN A 1 183 ? -5.653 -2.381 -11.344 1.00 70.94 183 ASN A CA 1
ATOM 1453 C C . ASN A 1 183 ? -5.612 -1.658 -12.699 1.00 70.94 183 ASN A C 1
ATOM 1455 O O . ASN A 1 183 ? -4.852 -2.048 -13.580 1.00 70.94 183 ASN A O 1
ATOM 1459 N N . VAL A 1 184 ? -6.356 -0.554 -12.835 1.00 80.19 184 VAL A N 1
ATOM 1460 C CA . VAL A 1 184 ? -6.359 0.270 -14.056 1.00 80.19 184 VAL A CA 1
ATOM 1461 C C . VAL A 1 184 ? -4.976 0.881 -14.290 1.00 80.19 184 VAL A C 1
ATOM 1463 O O . VAL A 1 184 ? -4.436 0.797 -15.390 1.00 80.19 184 VAL A O 1
ATOM 1466 N N . LYS A 1 185 ? -4.359 1.432 -13.236 1.00 81.69 185 LYS A N 1
ATOM 1467 C CA . LYS A 1 185 ? -3.008 2.011 -13.306 1.00 81.69 185 LYS A CA 1
ATOM 1468 C C . LYS A 1 185 ? -1.952 0.964 -13.667 1.00 81.69 185 LYS A C 1
ATOM 1470 O O . LYS A 1 185 ? -1.090 1.233 -14.497 1.00 81.69 185 LYS A O 1
ATOM 1475 N N . SER A 1 186 ? -2.039 -0.238 -13.098 1.00 82.88 186 SER A N 1
ATOM 1476 C CA . SER A 1 186 ? -1.131 -1.344 -13.415 1.00 82.88 186 SER A CA 1
ATOM 1477 C C . SER A 1 186 ? -1.263 -1.792 -14.865 1.00 82.88 186 SER A C 1
ATOM 1479 O O . SER A 1 186 ? -0.246 -1.982 -15.526 1.00 82.88 186 SER A O 1
ATOM 1481 N N . PHE A 1 187 ? -2.492 -1.918 -15.376 1.00 84.31 187 PHE A N 1
ATOM 1482 C CA . PHE A 1 187 ? -2.734 -2.320 -16.761 1.00 84.31 187 PHE A CA 1
ATOM 1483 C C . PHE A 1 187 ? -2.223 -1.271 -17.756 1.00 84.31 187 PHE A C 1
ATOM 1485 O O . PHE A 1 187 ? -1.552 -1.613 -18.726 1.00 84.31 187 PHE A O 1
ATOM 1492 N N . LEU A 1 188 ? -2.451 0.015 -17.472 1.00 87.00 188 LEU A N 1
ATOM 1493 C CA . LEU A 1 188 ? -1.933 1.116 -18.287 1.00 87.00 188 LEU A CA 1
ATOM 1494 C C . LEU A 1 188 ? -0.398 1.135 -18.308 1.00 87.00 188 LEU A C 1
ATOM 1496 O O . LEU A 1 188 ? 0.214 1.337 -19.354 1.00 87.00 188 LEU A O 1
ATOM 1500 N N . THR A 1 189 ? 0.228 0.852 -17.166 1.00 86.06 189 THR A N 1
ATOM 1501 C CA . THR A 1 189 ? 1.692 0.783 -17.067 1.00 86.06 189 THR A CA 1
ATOM 1502 C C . THR A 1 189 ? 2.251 -0.440 -17.794 1.00 86.06 189 THR A C 1
ATOM 1504 O O . THR A 1 189 ? 3.281 -0.341 -18.450 1.00 86.06 189 THR A O 1
ATOM 1507 N N . PHE A 1 190 ? 1.562 -1.584 -17.742 1.00 88.25 190 PHE A N 1
ATOM 1508 C CA . PHE A 1 190 ? 1.929 -2.764 -18.526 1.00 88.25 190 PHE A CA 1
ATOM 1509 C C . PHE A 1 190 ? 1.840 -2.498 -20.033 1.00 88.25 190 PHE A C 1
ATOM 1511 O O . PHE A 1 190 ? 2.780 -2.807 -20.761 1.00 88.25 190 PHE A O 1
ATOM 1518 N N . GLY A 1 191 ? 0.765 -1.846 -20.487 1.00 86.69 191 GLY A N 1
ATOM 1519 C CA . GLY A 1 191 ? 0.634 -1.405 -21.876 1.00 86.69 191 GLY A CA 1
ATOM 1520 C C . GLY A 1 191 ? 1.784 -0.492 -22.305 1.00 86.69 191 GLY A C 1
ATOM 1521 O O . GLY A 1 191 ? 2.360 -0.694 -23.371 1.00 86.69 191 GLY A O 1
ATOM 1522 N N . LEU A 1 192 ? 2.193 0.446 -21.443 1.00 88.56 192 LEU A N 1
ATOM 1523 C CA . LEU A 1 192 ? 3.350 1.307 -21.693 1.00 88.56 192 LEU A CA 1
ATOM 1524 C C . LEU A 1 192 ? 4.656 0.504 -21.813 1.00 88.56 192 LEU A C 1
ATOM 1526 O O . LEU A 1 192 ? 5.434 0.744 -22.732 1.00 88.56 192 LEU A O 1
ATOM 1530 N N . ILE A 1 193 ? 4.874 -0.491 -20.946 1.00 86.00 193 ILE A N 1
ATOM 1531 C CA . ILE A 1 193 ? 6.031 -1.394 -21.040 1.00 86.00 193 ILE A CA 1
ATOM 1532 C C . ILE A 1 193 ? 6.013 -2.139 -22.376 1.00 86.00 193 ILE A C 1
ATOM 1534 O O . ILE A 1 193 ? 7.041 -2.174 -23.047 1.00 86.00 193 ILE A O 1
ATOM 1538 N N . CYS A 1 194 ? 4.876 -2.696 -22.796 1.00 86.19 194 CYS A N 1
ATOM 1539 C CA . CYS A 1 194 ? 4.749 -3.376 -24.086 1.00 86.19 194 CYS A CA 1
ATOM 1540 C C . CYS A 1 194 ? 5.040 -2.443 -25.267 1.00 86.19 194 CYS A C 1
ATOM 1542 O O . CYS A 1 194 ? 5.781 -2.831 -26.165 1.00 86.19 194 CYS A O 1
ATOM 1544 N N . LEU A 1 195 ? 4.527 -1.210 -25.241 1.00 86.19 195 LEU A N 1
ATOM 1545 C CA . LEU A 1 195 ? 4.765 -0.212 -26.287 1.00 86.19 195 LEU A CA 1
ATOM 1546 C C . LEU A 1 195 ? 6.244 0.180 -26.381 1.00 86.19 195 LEU A C 1
ATOM 1548 O O . LEU A 1 195 ? 6.805 0.155 -27.474 1.00 86.19 195 LEU A O 1
ATOM 1552 N N . CYS A 1 196 ? 6.906 0.461 -25.253 1.00 83.19 196 CYS A N 1
ATOM 1553 C 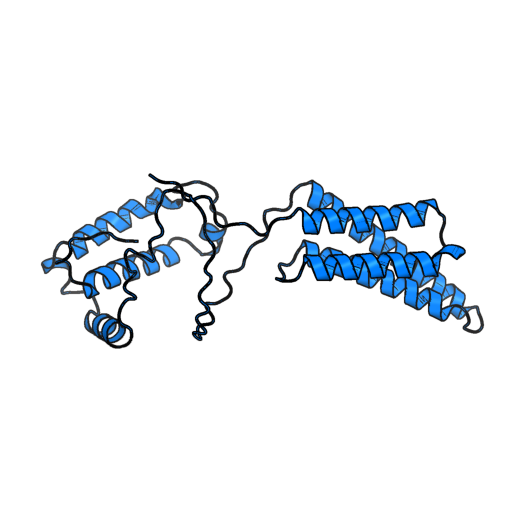CA . CYS A 1 196 ? 8.344 0.753 -25.246 1.00 83.19 196 CYS A CA 1
ATOM 1554 C C . CYS A 1 196 ? 9.164 -0.439 -25.761 1.00 83.19 196 CYS A C 1
ATOM 1556 O O . CYS A 1 196 ? 10.135 -0.264 -26.489 1.00 83.19 196 CYS A O 1
ATOM 1558 N N . ASN A 1 197 ? 8.766 -1.660 -25.401 1.00 81.69 197 ASN A N 1
ATOM 1559 C CA . ASN A 1 197 ? 9.427 -2.885 -25.839 1.00 81.69 197 ASN A CA 1
ATOM 1560 C C . ASN A 1 197 ? 9.223 -3.170 -27.337 1.00 81.69 197 ASN A C 1
ATOM 1562 O O . ASN A 1 197 ? 10.166 -3.606 -27.989 1.00 81.69 197 ASN A O 1
ATOM 1566 N N . MET A 1 198 ? 8.036 -2.890 -27.886 1.00 82.88 198 MET A N 1
ATOM 1567 C CA . MET A 1 198 ? 7.771 -2.967 -29.327 1.00 82.88 198 MET A CA 1
ATOM 1568 C C . MET A 1 198 ? 8.571 -1.929 -30.115 1.00 82.88 198 MET A C 1
ATOM 1570 O O . MET A 1 198 ? 9.124 -2.257 -31.157 1.00 82.88 198 MET A O 1
ATOM 1574 N N . TYR A 1 199 ? 8.663 -0.697 -29.610 1.00 84.00 199 TYR A N 1
ATOM 1575 C CA . TYR A 1 199 ? 9.444 0.363 -30.251 1.00 84.00 199 TYR A CA 1
ATOM 1576 C C . TYR A 1 199 ? 10.947 0.039 -30.289 1.00 84.00 199 TYR A C 1
ATOM 1578 O O . TYR A 1 199 ? 11.649 0.398 -31.224 1.00 84.00 199 TYR A O 1
ATOM 1586 N N . LEU A 1 200 ? 11.433 -0.699 -29.289 1.00 79.06 200 LEU A N 1
ATOM 1587 C CA . LEU A 1 200 ? 12.820 -1.157 -29.178 1.00 79.06 200 LEU A CA 1
ATOM 1588 C C . LEU A 1 200 ? 13.051 -2.558 -29.777 1.00 79.06 200 LEU A C 1
ATOM 1590 O O . LEU A 1 200 ? 14.070 -3.180 -29.470 1.00 79.06 200 LEU A O 1
ATOM 1594 N N . TYR A 1 201 ? 12.120 -3.078 -30.587 1.00 79.44 201 TYR A N 1
ATOM 1595 C CA . TYR A 1 201 ? 12.195 -4.431 -31.154 1.00 79.44 201 TYR A CA 1
ATOM 1596 C C . TYR A 1 201 ? 13.468 -4.654 -31.981 1.00 79.44 201 TYR A C 1
ATOM 1598 O O . TYR A 1 201 ? 14.088 -5.706 -31.864 1.00 79.44 201 TYR A O 1
ATOM 1606 N N . GLU A 1 202 ? 13.896 -3.657 -32.757 1.00 73.62 202 GLU A N 1
ATOM 1607 C CA . GLU A 1 202 ? 15.069 -3.782 -33.633 1.00 73.62 202 GLU A CA 1
ATOM 1608 C C . GLU A 1 202 ? 16.397 -3.841 -32.862 1.00 73.62 202 GLU A C 1
ATOM 1610 O O . GLU A 1 202 ? 17.346 -4.478 -33.311 1.00 73.62 202 GLU A O 1
ATOM 1615 N N . LEU A 1 203 ? 16.456 -3.243 -31.665 1.00 70.88 203 LEU A N 1
ATOM 1616 C CA . LEU A 1 203 ? 17.660 -3.207 -30.825 1.00 70.88 203 LEU A CA 1
ATOM 1617 C C . LEU A 1 203 ? 17.697 -4.321 -29.763 1.00 70.88 203 LEU A C 1
ATOM 1619 O O . LEU A 1 203 ? 18.691 -4.462 -29.043 1.00 70.88 203 LEU A O 1
ATOM 1623 N N . ARG A 1 204 ? 16.618 -5.099 -29.602 1.00 73.38 204 ARG A N 1
ATOM 1624 C CA . ARG A 1 204 ? 16.495 -6.109 -28.539 1.00 73.38 204 ARG A CA 1
ATOM 1625 C C . ARG A 1 204 ? 16.454 -7.519 -29.100 1.00 73.38 204 ARG A C 1
ATOM 1627 O O . ARG A 1 204 ? 15.714 -7.840 -30.017 1.00 73.38 204 ARG A O 1
ATOM 1634 N N . ASN A 1 205 ? 17.180 -8.413 -28.434 1.00 79.12 205 ASN A N 1
ATOM 1635 C CA . ASN A 1 205 ? 17.051 -9.845 -28.672 1.00 79.12 205 ASN A CA 1
ATOM 1636 C C . ASN A 1 205 ? 15.625 -10.312 -28.310 1.00 79.12 205 ASN A C 1
ATOM 1638 O O . ASN A 1 205 ? 15.086 -9.918 -27.271 1.00 79.12 205 ASN A O 1
ATOM 1642 N N . LEU A 1 206 ? 15.036 -11.190 -29.126 1.00 78.94 206 LEU A N 1
ATOM 1643 C CA . LEU A 1 206 ? 13.707 -11.769 -28.895 1.00 78.94 206 LEU A CA 1
ATOM 1644 C C . LEU A 1 206 ? 13.564 -12.351 -27.482 1.00 78.94 206 LEU A C 1
ATOM 1646 O O . LEU A 1 206 ? 12.570 -12.097 -26.807 1.00 78.94 206 LEU A O 1
ATOM 1650 N N . TRP A 1 207 ? 14.586 -13.046 -26.976 1.00 81.06 207 TRP A N 1
ATOM 1651 C CA . TRP A 1 207 ? 14.574 -13.608 -25.619 1.00 81.06 207 TRP A CA 1
ATOM 1652 C C . TRP A 1 207 ? 14.424 -12.547 -24.528 1.00 81.06 207 TRP A C 1
ATOM 1654 O O . TRP A 1 207 ? 13.743 -12.746 -23.522 1.00 81.06 207 TRP A O 1
ATOM 1664 N N . GLN A 1 208 ? 15.021 -11.382 -24.741 1.00 78.56 208 GLN A N 1
ATOM 1665 C CA . GLN A 1 208 ? 14.942 -10.264 -23.817 1.00 78.56 208 GLN A CA 1
ATOM 1666 C C . GLN A 1 208 ? 13.617 -9.511 -23.910 1.00 78.56 208 GLN A C 1
ATOM 1668 O O . GLN A 1 208 ? 13.132 -8.980 -22.908 1.00 78.56 208 GLN A O 1
ATOM 1673 N N . LEU A 1 209 ? 13.028 -9.452 -25.099 1.00 81.19 209 LEU A N 1
ATOM 1674 C CA . LEU A 1 209 ? 11.675 -8.950 -25.277 1.00 81.19 209 LEU A CA 1
ATOM 1675 C C . LEU A 1 209 ? 10.685 -9.815 -24.484 1.00 81.19 209 LEU A C 1
ATOM 1677 O O . LEU A 1 209 ? 9.953 -9.301 -23.638 1.00 81.19 209 LEU A O 1
ATOM 1681 N N . PHE A 1 210 ? 10.746 -11.136 -24.675 1.00 85.50 210 PHE A N 1
ATOM 1682 C CA . PHE A 1 210 ? 9.912 -12.090 -23.944 1.00 85.50 210 PHE A CA 1
ATOM 1683 C C . PHE A 1 210 ? 10.110 -11.999 -22.433 1.00 85.50 210 PHE A C 1
ATOM 1685 O O . PHE A 1 210 ? 9.125 -12.009 -21.695 1.00 85.50 210 PHE A O 1
ATOM 1692 N N . PHE A 1 211 ? 11.351 -11.851 -21.963 1.00 86.56 211 PHE A N 1
ATOM 1693 C CA . PHE A 1 211 ? 11.637 -11.707 -20.536 1.00 86.56 211 PHE A CA 1
ATOM 1694 C C . PHE A 1 211 ? 10.928 -10.488 -19.926 1.00 86.56 211 PHE A C 1
ATOM 1696 O O . PHE A 1 211 ? 10.227 -10.624 -18.926 1.00 86.56 211 PHE A O 1
ATOM 1703 N N . HIS A 1 212 ? 11.035 -9.309 -20.545 1.00 86.00 212 HIS A N 1
ATOM 1704 C CA . HIS A 1 212 ? 10.427 -8.089 -19.998 1.00 86.00 212 HIS A CA 1
ATOM 1705 C C . HIS A 1 212 ? 8.896 -8.106 -20.070 1.00 86.00 212 HIS A C 1
ATOM 1707 O O . HIS A 1 212 ? 8.238 -7.673 -19.123 1.00 86.00 212 HIS A O 1
ATOM 1713 N N . VAL A 1 213 ? 8.323 -8.644 -21.151 1.00 87.62 213 VAL A N 1
ATOM 1714 C CA . VAL A 1 213 ? 6.865 -8.794 -21.279 1.00 87.62 213 VAL A CA 1
ATOM 1715 C C . VAL A 1 213 ? 6.329 -9.787 -20.245 1.00 87.62 213 VAL A C 1
ATOM 1717 O O . VAL A 1 213 ? 5.350 -9.490 -19.563 1.00 87.62 213 VAL A O 1
ATOM 1720 N N . THR A 1 214 ? 7.002 -10.927 -20.058 1.00 86.94 214 THR A N 1
ATOM 1721 C CA . THR A 1 214 ? 6.595 -11.951 -19.081 1.00 86.94 214 THR A CA 1
ATOM 1722 C C . THR A 1 214 ? 6.687 -11.425 -17.649 1.00 86.94 214 THR A C 1
ATOM 1724 O O . THR A 1 214 ? 5.758 -11.623 -16.868 1.00 86.94 214 THR A O 1
ATOM 1727 N N . VAL A 1 215 ? 7.756 -10.698 -17.301 1.00 88.62 215 VAL A N 1
ATOM 1728 C CA . VAL A 1 215 ? 7.905 -10.080 -15.971 1.00 88.62 215 VAL A CA 1
ATOM 1729 C C . VAL A 1 215 ? 6.834 -9.011 -15.736 1.00 88.62 215 VAL A C 1
ATOM 1731 O O . VAL A 1 215 ? 6.193 -9.023 -14.686 1.00 88.62 215 VAL A O 1
ATOM 1734 N N . GLY A 1 216 ? 6.571 -8.135 -16.712 1.00 85.19 216 GLY A N 1
ATOM 1735 C CA . GLY A 1 216 ? 5.520 -7.117 -16.604 1.00 85.19 216 GLY A CA 1
ATOM 1736 C C . GLY A 1 216 ? 4.115 -7.717 -16.457 1.00 85.19 216 GLY A C 1
ATOM 1737 O O . GLY A 1 216 ? 3.304 -7.218 -15.670 1.00 85.19 216 GLY A O 1
ATOM 1738 N N . ALA A 1 217 ? 3.839 -8.818 -17.163 1.00 86.88 217 ALA A N 1
ATOM 1739 C CA . ALA A 1 217 ? 2.582 -9.552 -17.060 1.00 86.88 217 ALA A CA 1
ATOM 1740 C C . ALA A 1 217 ? 2.456 -10.244 -15.697 1.00 86.88 217 ALA A C 1
ATOM 1742 O O . ALA A 1 217 ? 1.416 -10.137 -15.051 1.00 86.88 217 ALA A O 1
ATOM 1743 N N . PHE A 1 218 ? 3.527 -10.883 -15.217 1.00 86.88 218 PHE A N 1
ATOM 1744 C CA . PHE A 1 218 ? 3.567 -11.525 -13.904 1.00 86.88 218 PHE A CA 1
ATOM 1745 C C . PHE A 1 218 ? 3.359 -10.517 -12.767 1.00 86.88 218 PHE A C 1
ATOM 1747 O O . PHE A 1 218 ? 2.553 -10.761 -11.874 1.00 86.88 218 PHE A O 1
ATOM 1754 N N . VAL A 1 219 ? 4.007 -9.349 -12.820 1.00 83.25 219 VAL A N 1
ATOM 1755 C CA . VAL A 1 219 ? 3.810 -8.261 -11.848 1.00 83.25 219 VAL A CA 1
ATOM 1756 C C . VAL A 1 219 ? 2.371 -7.744 -11.882 1.00 83.25 219 VAL A C 1
ATOM 1758 O O . VAL A 1 219 ? 1.756 -7.578 -10.832 1.00 83.25 219 VAL A O 1
ATOM 1761 N N . THR A 1 220 ? 1.798 -7.550 -13.071 1.00 84.56 220 THR A N 1
ATOM 1762 C CA . THR A 1 220 ? 0.404 -7.100 -13.225 1.00 84.56 220 THR A CA 1
ATOM 1763 C C . THR A 1 220 ? -0.587 -8.136 -12.699 1.00 84.56 220 THR A C 1
ATOM 1765 O O . THR A 1 220 ? -1.538 -7.780 -12.004 1.00 84.56 220 THR A O 1
ATOM 1768 N N . LEU A 1 221 ? -0.335 -9.421 -12.956 1.00 82.62 221 LEU A N 1
ATOM 1769 C CA . LEU A 1 221 ? -1.125 -10.524 -12.419 1.00 82.62 221 LEU A CA 1
ATOM 1770 C C . LEU A 1 221 ? -1.038 -10.561 -10.890 1.00 82.62 221 LEU A C 1
ATOM 1772 O O . LEU A 1 221 ? -2.060 -10.685 -10.229 1.00 82.62 221 LEU A O 1
ATOM 1776 N N . GLN A 1 222 ? 0.150 -10.369 -10.316 1.00 80.50 222 GLN A N 1
ATOM 1777 C CA . GLN A 1 222 ? 0.326 -10.296 -8.864 1.00 80.50 222 GLN A CA 1
ATOM 1778 C C . GLN A 1 222 ? -0.375 -9.083 -8.249 1.00 80.50 222 GLN A C 1
ATOM 1780 O O . GLN A 1 222 ? -0.963 -9.192 -7.176 1.00 80.50 222 GLN A O 1
ATOM 1785 N N . ILE A 1 223 ? -0.368 -7.934 -8.930 1.00 76.69 223 ILE A N 1
ATOM 1786 C CA . ILE A 1 223 ? -1.114 -6.738 -8.518 1.00 76.69 223 ILE A CA 1
ATOM 1787 C C . ILE A 1 223 ? -2.627 -6.992 -8.553 1.00 76.69 223 ILE A C 1
ATOM 1789 O O . ILE A 1 223 ? -3.349 -6.500 -7.683 1.00 76.69 223 ILE A O 1
ATOM 1793 N N . TRP A 1 224 ? -3.106 -7.755 -9.533 1.00 73.81 224 TRP A N 1
ATOM 1794 C CA . TRP A 1 224 ? -4.518 -8.096 -9.674 1.00 73.81 224 TRP A CA 1
ATOM 1795 C C . TRP A 1 224 ? -4.971 -9.150 -8.652 1.00 73.81 224 TRP A C 1
ATOM 1797 O O . TRP A 1 224 ? -6.016 -8.984 -8.028 1.00 73.81 224 TRP A O 1
ATOM 1807 N N . LEU A 1 225 ? -4.154 -10.184 -8.422 1.00 69.38 225 LEU A N 1
ATOM 1808 C CA . LEU A 1 225 ? -4.416 -11.261 -7.461 1.00 69.38 225 LEU A CA 1
ATOM 1809 C C . LEU A 1 225 ? -4.258 -10.819 -5.998 1.00 69.38 225 LEU A C 1
ATOM 1811 O O . LEU A 1 225 ? -4.883 -11.406 -5.118 1.00 69.38 225 LEU A O 1
ATOM 1815 N N . ARG A 1 226 ? -3.470 -9.770 -5.711 1.00 65.38 226 ARG A N 1
ATOM 1816 C CA . ARG A 1 226 ? -3.389 -9.159 -4.372 1.00 65.38 226 ARG A CA 1
ATOM 1817 C C . ARG A 1 226 ? -4.711 -8.476 -4.025 1.00 65.38 226 ARG A C 1
ATOM 1819 O O . ARG A 1 226 ? -4.862 -7.280 -4.252 1.00 65.38 226 ARG A O 1
ATOM 1826 N N . GLN A 1 227 ? -5.678 -9.177 -3.451 1.00 55.84 227 GLN A N 1
ATOM 1827 C CA . GLN A 1 227 ? -6.886 -8.518 -2.955 1.00 55.84 227 GLN A CA 1
ATOM 1828 C C . GLN A 1 227 ? -6.522 -7.495 -1.861 1.00 55.84 227 GLN A C 1
ATOM 1830 O O . GLN A 1 227 ? -5.632 -7.719 -1.038 1.00 55.84 227 GLN A O 1
ATOM 1835 N N . ALA A 1 228 ? -7.162 -6.321 -1.885 1.00 53.12 228 ALA A N 1
ATOM 1836 C CA . ALA A 1 228 ? -7.146 -5.428 -0.730 1.00 53.12 228 ALA A CA 1
ATOM 1837 C C . ALA A 1 228 ? -7.805 -6.201 0.414 1.00 53.12 228 ALA A C 1
ATOM 1839 O O . ALA A 1 228 ? -8.882 -6.739 0.172 1.00 53.12 228 ALA A O 1
ATOM 1840 N N . GLN A 1 229 ? -7.166 -6.305 1.589 1.00 45.94 229 GLN A N 1
ATOM 1841 C CA . GLN A 1 229 ? -7.732 -7.030 2.732 1.00 45.94 229 GLN A CA 1
ATOM 1842 C C . GLN A 1 229 ? -9.218 -6.681 2.859 1.00 45.94 229 GLN A C 1
ATOM 1844 O O . GLN A 1 229 ? -9.560 -5.536 3.182 1.00 45.94 229 GLN A O 1
ATOM 1849 N N . SER A 1 230 ? -10.098 -7.644 2.568 1.00 44.34 230 SER A N 1
ATOM 1850 C CA . SER A 1 230 ? -11.460 -7.528 3.047 1.00 44.34 230 SER A CA 1
ATOM 1851 C C . SER A 1 230 ? -11.374 -7.653 4.558 1.00 44.34 230 SER A C 1
ATOM 1853 O O . SER A 1 230 ? -10.575 -8.428 5.092 1.00 44.34 230 SER A O 1
ATOM 1855 N N . LYS A 1 231 ? -12.180 -6.844 5.239 1.00 44.81 231 LYS A N 1
ATOM 1856 C CA . LYS A 1 231 ? -12.445 -6.955 6.670 1.00 44.81 231 LYS A CA 1
ATOM 1857 C C . LYS A 1 231 ? -12.567 -8.446 7.030 1.00 44.81 231 LYS A C 1
ATOM 1859 O O . LYS A 1 231 ? -13.214 -9.186 6.285 1.00 44.81 231 LYS A O 1
ATOM 1864 N N . ALA A 1 232 ? -11.871 -8.875 8.084 1.00 39.09 232 ALA A N 1
ATOM 1865 C CA . ALA A 1 232 ? -11.875 -10.271 8.518 1.00 39.09 232 ALA A CA 1
ATOM 1866 C C . ALA A 1 232 ? -13.326 -10.775 8.657 1.00 39.09 232 ALA A C 1
ATOM 1868 O O . ALA A 1 232 ? -14.177 -9.975 9.058 1.00 39.09 232 ALA A O 1
ATOM 1869 N N . PRO A 1 233 ? -13.616 -12.045 8.310 1.00 44.34 233 PRO A N 1
ATOM 1870 C CA . PRO A 1 233 ? -14.934 -12.621 8.542 1.00 44.34 233 PRO A CA 1
ATOM 1871 C C . PRO A 1 233 ? -15.276 -12.451 10.023 1.00 44.34 233 PRO A C 1
ATOM 1873 O O . PRO A 1 233 ? -14.444 -12.762 10.881 1.00 44.34 233 PRO A O 1
ATOM 1876 N N . ASP A 1 234 ? -16.452 -11.886 10.295 1.00 45.69 234 ASP A N 1
ATOM 1877 C CA . ASP A 1 234 ? -16.986 -11.760 11.647 1.00 45.69 234 ASP A CA 1
ATOM 1878 C C . ASP A 1 234 ? -16.943 -13.149 12.300 1.00 45.69 234 ASP A C 1
ATOM 1880 O O . ASP A 1 234 ? -17.532 -14.111 11.806 1.00 45.69 234 ASP A O 1
ATOM 1884 N N . TYR A 1 235 ? -16.154 -13.270 13.366 1.00 45.19 235 TYR A N 1
ATOM 1885 C CA . TYR A 1 235 ? -16.185 -14.436 14.234 1.00 45.19 235 TYR A CA 1
ATOM 1886 C C . TYR A 1 235 ? -17.315 -14.206 15.230 1.00 45.19 235 TYR A C 1
ATOM 1888 O O . TYR A 1 235 ? -17.163 -13.407 16.154 1.00 45.19 235 TYR A O 1
ATOM 1896 N N . ASP A 1 236 ? -18.428 -14.904 15.022 1.00 41.94 236 ASP A N 1
ATOM 1897 C CA . ASP A 1 236 ? -19.478 -15.042 16.025 1.00 41.94 236 ASP A CA 1
ATOM 1898 C C . ASP A 1 236 ? -18.963 -15.919 17.176 1.00 41.94 236 ASP A C 1
ATOM 1900 O O . ASP A 1 236 ? -18.673 -17.107 16.990 1.00 41.94 236 ASP A O 1
ATOM 1904 N N . VAL A 1 237 ? -18.852 -15.323 18.367 1.00 37.50 237 VAL A N 1
ATOM 1905 C CA . VAL A 1 237 ? -18.819 -16.025 19.661 1.00 37.50 237 VAL A CA 1
ATOM 1906 C C . VAL A 1 237 ? -19.683 -15.274 20.659 1.00 37.50 237 VAL A C 1
ATOM 1908 O O . VAL A 1 237 ? -19.524 -14.034 20.745 1.00 37.50 237 VAL A O 1
#

pLDDT: mean 74.03, std 17.48, range [29.56, 94.81]

Organism: Mustela putorius furo (NCBI:txid9669)